Protein AF-0000000066700674 (afdb_homodimer)

Organism: Brugia malayi (NCBI:txid6279)

pLDDT: mean 86.59, std 19.07, range [19.22, 98.56]

Nearest PDB structures (foldseek):
  3qrd-assembly3_A-2  TM=6.533E-01  e=2.092E-04  Homo sapiens
  3qrd-assembly1_B  TM=6.583E-01  e=6.995E-04  Homo sapiens
  6fk0-assembly1_A  TM=4.166E-01  e=2.663E-04  Homo sapiens
  1tij-assembly1_B  TM=4.624E-01  e=1.359E-03  Homo sapiens
  3s67-assembly1_A-2  TM=3.907E-01  e=1.005E-03  Homo sapiens

Secondary structure (DSSP, 8-state):
-------------------TT-HHHHHHHHHTHHHHHHHSSSSEEEEEEEEEEEEEEEEEEEEEEEEEEEEEEEEEGGG--S-GGGSPB-TTS--EEEEEEEEEETT--EEEEE-/-------------------TT-HHHHHHHHHTHHHHHHHSSSSEEEEEEEEEEEEEEEEEEEEEEEEEEEEEEEEEGGG--S-GGGSPB-TTS--EEEEEEEEEETT--EEEEE-

Solvent-accessible surface area (backbone atoms only — not comparable to full-atom values): 13039 Å² total; per-residue (Å²): 139,79,80,74,72,70,69,64,44,66,44,68,45,68,53,87,57,80,37,43,79,32,66,69,53,51,50,55,51,60,74,39,37,67,61,50,45,71,70,44,84,76,54,58,34,57,44,86,70,43,53,75,38,38,39,50,28,51,31,38,31,38,36,38,43,33,31,35,35,30,35,36,26,73,40,40,66,86,63,69,75,89,54,72,86,77,45,50,76,30,83,90,49,73,70,43,78,46,40,35,40,38,30,30,23,80,86,62,53,74,46,78,46,79,101,138,81,78,75,71,70,69,65,42,67,45,69,45,66,53,87,55,81,37,44,78,33,66,69,54,50,49,53,50,59,72,39,37,66,60,49,45,72,70,44,82,77,52,58,36,58,44,86,71,44,53,74,38,38,39,50,29,52,31,38,30,39,36,38,42,33,31,35,35,31,36,35,27,73,40,43,66,86,64,69,75,88,54,73,86,77,46,50,76,30,82,90,50,71,69,44,79,45,39,35,39,37,29,30,23,80,87,62,53,73,47,77,46,79,103

Sequence (230 aa):
MLQFILLLAIFISSSNAQYENDPDVKDVVNESMMQINDQLRGQSLFKLEKILKANVLVVQSTIYKVTLLLVPTTCSKDQRVQDLSRCQVDRRQGKQKIYAEISESMTGKLTVKVRMLQFILLLAIFISSSNAQYENDPDVKDVVNESMMQINDQLRGQSLFKLEKILKANVLVVQSTIYKVTLLLVPTTCSKDQRVQDLSRCQVDRRQGKQKIYAEISESMTGKLTVKVR

InterPro domains:
  IPR000010 Cystatin domain [PF00031] (17-91)
  IPR000010 Cystatin domain [SM00043] (6-106)
  IPR000010 Cystatin domain [cd00042] (20-105)
  IPR046350 Cystatin superfamily [SSF54403] (20-98)

Radius of gyration: 24.56 Å; Cα contacts (8 Å, |Δi|>4): 486; chains: 2; bounding box: 34×73×59 Å

Structure (mmCIF, N/CA/C/O backbone):
data_AF-0000000066700674-model_v1
#
loop_
_entity.id
_entity.type
_entity.pdbx_description
1 polymer Bm366
#
loop_
_atom_site.group_PDB
_atom_site.id
_atom_site.type_symbol
_atom_site.label_atom_id
_atom_site.label_alt_id
_atom_site.label_comp_id
_atom_site.label_asym_id
_atom_site.label_entity_id
_atom_site.label_seq_id
_atom_site.pdbx_PDB_ins_code
_atom_site.Cartn_x
_atom_site.Cartn_y
_atom_site.Cartn_z
_atom_site.occupancy
_atom_site.B_iso_or_equiv
_atom_site.auth_seq_id
_atom_site.auth_comp_id
_atom_site.auth_asym_id
_atom_site.auth_atom_id
_atom_site.pdbx_PDB_model_num
ATOM 1 N N . MET A 1 1 ? 22 -4.469 -5.168 1 19.22 1 MET A N 1
ATOM 2 C CA . MET A 1 1 ? 20.859 -4.777 -4.305 1 19.22 1 MET A CA 1
ATOM 3 C C . MET A 1 1 ? 19.594 -4.086 -4.805 1 19.22 1 MET A C 1
ATOM 5 O O . MET A 1 1 ? 19.531 -2.857 -4.859 1 19.22 1 MET A O 1
ATOM 9 N N . LEU A 1 2 ? 18.797 -4.672 -5.812 1 25.22 2 LEU A N 1
ATOM 10 C CA . LEU A 1 2 ? 17.688 -4.457 -6.734 1 25.22 2 LEU A CA 1
ATOM 11 C C . LEU A 1 2 ? 16.406 -4.156 -5.977 1 25.22 2 LEU A C 1
ATOM 13 O O . LEU A 1 2 ? 15.969 -4.957 -5.145 1 25.22 2 LEU A O 1
ATOM 17 N N . GLN A 1 3 ? 16.25 -2.961 -5.637 1 25.55 3 GLN A N 1
ATOM 18 C CA . GLN A 1 3 ? 14.992 -2.482 -5.062 1 25.55 3 GLN A CA 1
ATOM 19 C C . GLN A 1 3 ? 13.797 -2.998 -5.855 1 25.55 3 GLN A C 1
ATOM 21 O O . GLN A 1 3 ? 13.617 -2.65 -7.023 1 25.55 3 GLN A O 1
ATOM 26 N N . PHE A 1 4 ? 13.492 -4.27 -5.762 1 29.36 4 PHE A N 1
ATOM 27 C CA . PHE A 1 4 ? 12.297 -4.879 -6.34 1 29.36 4 PHE A CA 1
ATOM 28 C C . PHE A 1 4 ? 11.062 -4.047 -6.031 1 29.36 4 PHE A C 1
ATOM 30 O O . PHE A 1 4 ? 10.656 -3.936 -4.871 1 29.36 4 PHE A O 1
ATOM 37 N N . ILE A 1 5 ? 10.828 -3.033 -6.707 1 35.56 5 ILE A N 1
ATOM 38 C CA . ILE A 1 5 ? 9.641 -2.188 -6.703 1 35.56 5 ILE A CA 1
ATOM 39 C C . ILE A 1 5 ? 8.391 -3.059 -6.75 1 35.56 5 ILE A C 1
ATOM 41 O O . ILE A 1 5 ? 8.125 -3.727 -7.75 1 35.56 5 ILE A O 1
ATOM 45 N N . LEU A 1 6 ? 8.109 -3.854 -5.715 1 39.09 6 LEU A N 1
ATOM 46 C CA . LEU A 1 6 ? 6.766 -4.41 -5.664 1 39.09 6 LEU A CA 1
ATOM 47 C C . LEU A 1 6 ? 5.73 -3.377 -6.105 1 39.09 6 LEU A C 1
ATOM 49 O O . LEU A 1 6 ? 5.613 -2.311 -5.496 1 39.09 6 LEU A O 1
ATOM 53 N N . LEU A 1 7 ? 5.574 -3.344 -7.418 1 42.28 7 LEU A N 1
ATOM 54 C CA . LEU A 1 7 ? 4.59 -2.465 -8.047 1 42.28 7 LEU A CA 1
ATOM 55 C C . LEU A 1 7 ? 3.293 -2.441 -7.242 1 42.28 7 LEU A C 1
ATOM 57 O O . LEU A 1 7 ? 2.518 -3.398 -7.281 1 42.28 7 LEU A O 1
ATOM 61 N N . LEU A 1 8 ? 3.43 -2.01 -5.969 1 47.97 8 LEU A N 1
ATOM 62 C CA . LEU A 1 8 ? 2.217 -1.707 -5.219 1 47.97 8 LEU A CA 1
ATOM 63 C C . LEU A 1 8 ? 1.266 -0.847 -6.043 1 47.97 8 LEU A C 1
ATOM 65 O O . LEU A 1 8 ? 1.671 0.177 -6.598 1 47.97 8 LEU A O 1
ATOM 69 N N . ALA A 1 9 ? 0.499 -1.61 -6.844 1 49.22 9 ALA A N 1
ATOM 70 C CA . ALA A 1 9 ? -0.514 -0.836 -7.555 1 49.22 9 ALA A CA 1
ATOM 71 C C . ALA A 1 9 ? -1.187 0.171 -6.629 1 49.22 9 ALA A C 1
ATOM 73 O O . ALA A 1 9 ? -1.719 -0.201 -5.578 1 49.22 9 ALA A O 1
ATOM 74 N N . ILE A 1 10 ? -0.518 1.273 -6.488 1 48.44 10 ILE A N 1
ATOM 75 C CA . ILE A 1 10 ? -1.037 2.422 -5.754 1 48.44 10 ILE A CA 1
ATOM 76 C C . ILE A 1 10 ? -2.244 3 -6.488 1 48.44 10 ILE A C 1
ATOM 78 O O . ILE A 1 10 ? -2.176 3.273 -7.688 1 48.44 10 ILE A O 1
ATOM 82 N N . PHE A 1 11 ? -3.436 2.57 -6.113 1 48.94 11 PHE A N 1
ATOM 83 C CA . PHE A 1 11 ? -4.523 3.41 -6.602 1 48.94 11 PHE A CA 1
ATOM 84 C C . PHE A 1 11 ? -4.641 4.684 -5.773 1 48.94 11 PHE A C 1
ATOM 86 O O . PHE A 1 11 ? -4.551 4.637 -4.543 1 48.94 11 PHE A O 1
ATOM 93 N N . ILE A 1 12 ? -4.176 5.672 -6.281 1 49.34 12 ILE A N 1
ATOM 94 C CA . ILE A 1 12 ? -4.309 6.992 -5.68 1 49.34 12 ILE A CA 1
ATOM 95 C C . ILE A 1 12 ? -5.734 7.504 -5.867 1 49.34 12 ILE A C 1
ATOM 97 O O . ILE A 1 12 ? -6.203 7.656 -7 1 49.34 12 ILE A O 1
ATOM 101 N N . SER A 1 13 ? -6.742 7.02 -5.066 1 49.59 13 SER A N 1
ATOM 102 C CA . SER A 1 13 ? -7.992 7.766 -5.176 1 49.59 13 SER A CA 1
ATOM 103 C C . SER A 1 13 ? -7.84 9.188 -4.645 1 49.59 13 SER A C 1
ATOM 105 O O . SER A 1 13 ? -7.379 9.383 -3.518 1 49.59 13 SER A O 1
ATOM 107 N N . SER A 1 14 ? -7.418 10.039 -5.43 1 52.47 14 SER A N 1
ATOM 108 C CA . SER A 1 14 ? -7.492 11.453 -5.066 1 52.47 14 SER A CA 1
ATOM 109 C C . SER A 1 14 ? -8.938 11.922 -4.949 1 52.47 14 SER A C 1
ATOM 111 O O . SER A 1 14 ? -9.68 11.906 -5.938 1 52.47 14 SER A O 1
ATOM 113 N N . SER A 1 15 ? -9.617 11.398 -3.945 1 53.12 15 SER A N 1
ATOM 114 C CA . SER A 1 15 ? -10.938 12.008 -3.875 1 53.12 15 SER A CA 1
ATOM 115 C C . SER A 1 15 ? -10.844 13.531 -3.832 1 53.12 15 SER A C 1
ATOM 117 O O . SER A 1 15 ? -9.914 14.086 -3.242 1 53.12 15 SER A O 1
ATOM 119 N N . ASN A 1 16 ? -11.438 14.18 -4.805 1 55.31 16 ASN A N 1
ATOM 120 C CA . ASN A 1 16 ? -11.688 15.617 -4.855 1 55.31 16 ASN A CA 1
ATOM 121 C C . ASN A 1 16 ? -12.422 16.109 -3.609 1 55.31 16 ASN A C 1
ATOM 123 O O . ASN A 1 16 ? -12.969 17.203 -3.598 1 55.31 16 ASN A O 1
ATOM 127 N N . ALA A 1 17 ? -12.602 15.258 -2.598 1 63.09 17 ALA A N 1
ATOM 128 C CA . ALA A 1 17 ? -13.336 15.781 -1.449 1 63.09 17 ALA A CA 1
ATOM 129 C C . ALA A 1 17 ? -12.492 16.797 -0.674 1 63.09 17 ALA A C 1
ATOM 131 O O . ALA A 1 17 ? -11.258 16.703 -0.668 1 63.09 17 ALA A O 1
ATOM 132 N N . GLN A 1 18 ? -13.172 17.844 -0.398 1 81.06 18 GLN A N 1
ATOM 133 C CA . GLN A 1 18 ? -12.547 18.859 0.451 1 81.06 18 GLN A CA 1
ATOM 134 C C . GLN A 1 18 ? -12.25 18.297 1.841 1 81.06 18 GLN A C 1
ATOM 136 O O . GLN A 1 18 ? -13.156 18.172 2.668 1 81.06 18 GLN A O 1
ATOM 141 N N . TYR A 1 19 ? -11.008 17.766 2.064 1 90.25 19 TYR A N 1
ATOM 142 C CA . TYR A 1 19 ? -10.625 17.094 3.301 1 90.25 19 TYR A CA 1
ATOM 143 C C . TYR A 1 19 ? -10.062 18.078 4.309 1 90.25 19 TYR A C 1
ATOM 145 O O . TYR A 1 19 ? -9.781 17.719 5.453 1 90.25 19 TYR A O 1
ATOM 153 N N . GLU A 1 20 ? -10.148 19.344 4.016 1 95.06 20 GLU A N 1
ATOM 154 C CA . GLU A 1 20 ? -9.516 20.344 4.883 1 95.06 20 GLU A CA 1
ATOM 155 C C . GLU A 1 20 ? -10.289 20.5 6.188 1 95.06 20 GLU A C 1
ATOM 157 O O . GLU A 1 20 ? -9.711 20.844 7.219 1 95.06 20 GLU A O 1
ATOM 162 N N . ASN A 1 21 ? -11.547 20.219 6.109 1 93.56 21 ASN A N 1
ATOM 163 C CA . ASN A 1 21 ? -12.367 20.375 7.309 1 93.56 21 ASN A CA 1
ATOM 164 C C . ASN A 1 21 ? -12.852 19.031 7.836 1 93.56 21 ASN A C 1
ATOM 166 O O . ASN A 1 21 ? -13.75 18.969 8.68 1 93.56 21 ASN A O 1
ATOM 170 N N . ASP A 1 22 ? -12.359 18.047 7.316 1 93.69 22 ASP A N 1
ATOM 171 C CA . ASP A 1 22 ? -12.727 16.703 7.773 1 93.69 22 ASP A CA 1
ATOM 172 C C . ASP A 1 22 ? -12.148 16.422 9.164 1 93.69 22 ASP A C 1
ATOM 174 O O . ASP A 1 22 ? -10.938 16.5 9.359 1 93.69 22 ASP A O 1
ATOM 178 N N . PRO A 1 23 ? -13.016 16 10.117 1 94.94 23 PRO A N 1
ATOM 179 C CA . PRO A 1 23 ? -12.531 15.797 11.484 1 94.94 23 PRO A CA 1
ATOM 180 C C . PRO A 1 23 ? -11.523 14.656 11.586 1 94.94 23 PRO A C 1
ATOM 182 O O . PRO A 1 23 ? -10.609 14.703 12.414 1 94.94 23 PRO A O 1
ATOM 185 N N . ASP A 1 24 ? -11.68 13.57 10.828 1 93.94 24 ASP A N 1
ATOM 186 C CA . ASP A 1 24 ? -10.719 12.469 10.859 1 93.94 24 ASP A CA 1
ATOM 187 C C . ASP A 1 24 ? -9.336 12.93 10.414 1 93.94 24 ASP A C 1
ATOM 189 O O . ASP A 1 24 ? -8.328 12.555 11.023 1 93.94 24 ASP A O 1
ATOM 193 N N . VAL A 1 25 ? -9.383 13.75 9.367 1 96.56 25 VAL A N 1
ATOM 194 C CA . VAL A 1 25 ? -8.117 14.289 8.875 1 96.56 25 VAL A CA 1
ATOM 195 C C . VAL A 1 25 ? -7.488 15.188 9.945 1 96.56 25 VAL A C 1
ATOM 197 O O . VAL A 1 25 ? -6.289 15.094 10.211 1 96.56 25 VAL A O 1
ATOM 200 N N . LYS A 1 26 ? -8.266 16.047 10.555 1 97.25 26 LYS A N 1
ATOM 201 C CA . LYS A 1 26 ? -7.777 16.891 11.633 1 97.25 26 LYS A CA 1
ATOM 202 C C . LYS A 1 26 ? -7.176 16.062 12.766 1 97.25 26 LYS A C 1
ATOM 204 O O . LYS A 1 26 ? -6.117 16.406 13.297 1 97.25 26 LYS A O 1
ATOM 209 N N . ASP A 1 27 ? -7.789 14.992 13.141 1 96.88 27 ASP A N 1
ATOM 210 C CA . ASP A 1 27 ? -7.289 14.117 14.195 1 96.88 27 ASP A CA 1
ATOM 211 C C . ASP A 1 27 ? -5.934 13.523 13.82 1 96.88 27 ASP A C 1
ATOM 213 O O . ASP A 1 27 ? -5.012 13.508 14.641 1 96.88 27 ASP A O 1
ATOM 217 N N . VAL A 1 28 ? -5.809 13.039 12.617 1 97.44 28 VAL A N 1
ATOM 218 C CA . VAL A 1 28 ? -4.57 12.43 12.141 1 97.44 28 VAL A CA 1
ATOM 219 C C . VAL A 1 28 ? -3.443 13.461 12.172 1 97.44 28 VAL A C 1
ATOM 221 O O . VAL A 1 28 ? -2.33 13.156 12.609 1 97.44 28 VAL A O 1
ATOM 224 N N . VAL A 1 29 ? -3.754 14.688 11.719 1 98.25 29 VAL A N 1
ATOM 225 C CA . VAL A 1 29 ? -2.744 15.742 11.719 1 98.25 29 VAL A CA 1
ATOM 226 C C . VAL A 1 29 ? -2.344 16.062 13.156 1 98.25 29 VAL A C 1
ATOM 228 O O . VAL A 1 29 ? -1.155 16.125 13.477 1 98.25 29 VAL A O 1
ATOM 231 N N . ASN A 1 30 ? -3.35 16.188 14.008 1 97.62 30 ASN A N 1
ATOM 232 C CA . ASN A 1 30 ? -3.053 16.5 15.398 1 97.62 30 ASN A CA 1
ATOM 233 C C . ASN A 1 30 ? -2.189 15.43 16.047 1 97.62 30 ASN A C 1
ATOM 235 O O . ASN A 1 30 ? -1.224 15.734 16.75 1 97.62 30 ASN A O 1
ATOM 239 N N . GLU A 1 31 ? -2.52 14.234 15.836 1 97.38 31 GLU A N 1
ATOM 240 C CA . GLU A 1 31 ? -1.751 13.125 16.391 1 97.38 31 GLU A CA 1
ATOM 241 C C . GLU A 1 31 ? -0.332 13.102 15.828 1 97.38 31 GLU A C 1
ATOM 243 O O . GLU A 1 31 ? 0.577 12.539 16.438 1 97.38 31 GLU A O 1
ATOM 248 N N . SER A 1 32 ? -0.141 13.711 14.688 1 98 32 SER A N 1
ATOM 249 C CA . SER A 1 32 ? 1.144 13.688 13.992 1 98 32 SER A CA 1
ATOM 250 C C . SER A 1 32 ? 1.997 14.898 14.367 1 98 32 SER A C 1
ATOM 252 O O . SER A 1 32 ? 3.15 15 13.945 1 98 32 SER A O 1
ATOM 254 N N . MET A 1 33 ? 1.505 15.773 15.219 1 98.19 33 MET A N 1
ATOM 255 C CA . MET A 1 33 ? 2.127 17.078 15.391 1 98.19 33 MET A CA 1
ATOM 256 C C . MET A 1 33 ? 3.49 16.953 16.062 1 98.19 33 MET A C 1
ATOM 258 O O . MET A 1 33 ? 4.41 17.719 15.758 1 98.19 33 MET A O 1
ATOM 262 N N . MET A 1 34 ? 3.652 16.031 16.953 1 96.75 34 MET A N 1
ATOM 263 C CA . MET A 1 34 ? 4.965 15.867 17.562 1 96.75 34 MET A CA 1
ATOM 264 C C . MET A 1 34 ? 6 15.43 16.531 1 96.75 34 MET A C 1
ATOM 266 O O . MET A 1 34 ? 7.121 15.938 16.531 1 96.75 34 MET A O 1
ATOM 270 N N . GLN A 1 35 ? 5.656 14.516 15.703 1 97.31 35 GLN A N 1
ATOM 271 C CA . GLN A 1 35 ? 6.566 14.086 14.648 1 97.31 35 GLN A CA 1
ATOM 272 C C . GLN A 1 35 ? 6.859 15.219 13.672 1 97.31 35 GLN A C 1
ATOM 274 O O . GLN A 1 35 ? 7.984 15.359 13.195 1 97.31 35 GLN A O 1
ATOM 279 N N . ILE A 1 36 ? 5.836 15.992 13.344 1 98.06 36 ILE A N 1
ATOM 280 C CA . ILE A 1 36 ? 6.023 17.141 12.469 1 98.06 36 ILE A CA 1
ATOM 281 C C . ILE A 1 36 ? 7.027 18.109 13.094 1 98.06 36 ILE A C 1
ATOM 283 O O . ILE A 1 36 ? 7.992 18.516 12.445 1 98.06 36 ILE A O 1
ATOM 287 N N . ASN A 1 37 ? 6.805 18.406 14.312 1 97.5 37 ASN A N 1
ATOM 288 C CA . ASN A 1 37 ? 7.711 19.312 15.016 1 97.5 37 ASN A CA 1
ATOM 289 C C . ASN A 1 37 ? 9.148 18.797 14.984 1 97.5 37 ASN A C 1
ATOM 291 O O . ASN A 1 37 ? 10.086 19.578 14.844 1 97.5 37 ASN A O 1
ATOM 295 N N . ASP A 1 38 ? 9.312 17.531 15.133 1 96.25 38 ASP A N 1
ATOM 296 C CA . ASP A 1 38 ? 10.641 16.922 15.148 1 96.25 38 ASP A CA 1
ATOM 297 C C . ASP A 1 38 ? 11.367 17.172 13.828 1 96.25 38 ASP A C 1
ATOM 299 O O . ASP A 1 38 ? 12.594 17.141 13.773 1 96.25 38 ASP A O 1
ATOM 303 N N . GLN A 1 39 ? 10.664 17.422 12.805 1 97.06 39 GLN A N 1
ATOM 304 C CA . GLN A 1 39 ? 11.273 17.547 11.477 1 97.06 39 GLN A CA 1
ATOM 305 C C . GLN A 1 39 ? 11.352 19.016 11.055 1 97.06 39 GLN A C 1
ATOM 307 O O . GLN A 1 39 ? 11.93 19.328 10.008 1 97.06 39 GLN A O 1
ATOM 312 N N . LEU A 1 40 ? 10.648 19.859 11.82 1 96.62 40 LEU A N 1
ATOM 313 C CA . LEU A 1 40 ? 10.742 21.281 11.523 1 96.62 40 LEU A CA 1
ATOM 314 C C . LEU A 1 40 ? 12.031 21.875 12.086 1 96.62 40 LEU A C 1
ATOM 316 O O . LEU A 1 40 ? 12.555 21.391 13.094 1 96.62 40 LEU A O 1
ATOM 320 N N . ARG A 1 41 ? 12.469 22.844 11.414 1 94.44 41 ARG A N 1
ATOM 321 C CA . ARG A 1 41 ? 13.641 23.562 11.906 1 94.44 41 ARG A CA 1
ATOM 322 C C . ARG A 1 41 ? 13.258 24.5 13.047 1 94.44 41 ARG A C 1
ATOM 324 O O . ARG A 1 41 ? 12.102 24.891 13.18 1 94.44 41 ARG A O 1
ATOM 331 N N . GLY A 1 42 ? 14.258 24.844 13.906 1 92.94 42 GLY A N 1
ATOM 332 C CA . GLY A 1 42 ? 14.031 25.766 15.016 1 92.94 42 GLY A CA 1
ATOM 333 C C . GLY A 1 42 ? 13.828 25.047 16.344 1 92.94 42 GLY A C 1
ATOM 334 O O . GLY A 1 42 ? 13.719 23.828 16.375 1 92.94 42 GLY A O 1
ATOM 335 N N . GLN A 1 43 ? 13.781 25.797 17.422 1 94.25 43 GLN A N 1
ATOM 336 C CA . GLN A 1 43 ? 13.688 25.234 18.766 1 94.25 43 GLN A CA 1
ATOM 337 C C . GLN A 1 43 ? 12.25 25.281 19.281 1 94.25 43 GLN A C 1
ATOM 339 O O . GLN A 1 43 ? 11.875 24.484 20.141 1 94.25 43 GLN A O 1
ATOM 344 N N . SER A 1 44 ? 11.484 26.172 18.734 1 95.81 44 SER A N 1
ATOM 345 C CA . SER A 1 44 ? 10.117 26.312 19.203 1 95.81 44 SER A CA 1
ATOM 346 C C . SER A 1 44 ? 9.234 25.172 18.703 1 95.81 44 SER A C 1
ATOM 348 O O . SER A 1 44 ? 9.398 24.703 17.578 1 95.81 44 SER A O 1
ATOM 350 N N . LEU A 1 45 ? 8.328 24.812 19.531 1 97.31 45 LEU A N 1
ATOM 351 C CA . LEU A 1 45 ? 7.297 23.859 19.109 1 97.31 45 LEU A CA 1
ATOM 352 C C . LEU A 1 45 ? 6.117 24.594 18.484 1 97.31 45 LEU A C 1
ATOM 354 O O . LEU A 1 45 ? 5.781 25.703 18.8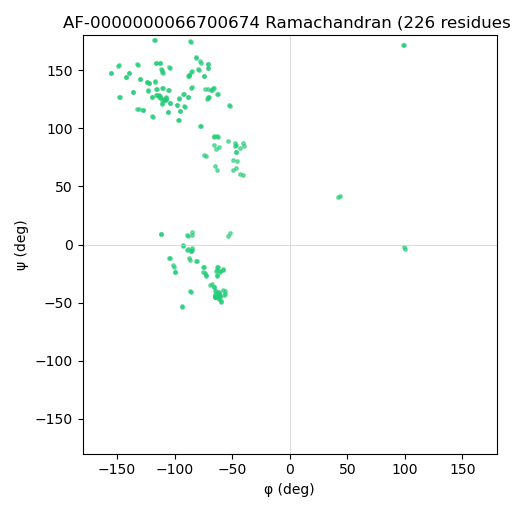91 1 97.31 45 LEU A O 1
ATOM 358 N N . PHE A 1 46 ? 5.516 23.969 17.469 1 97.56 46 PHE A N 1
ATOM 359 C CA . PHE A 1 46 ? 4.371 24.531 16.766 1 97.56 46 PHE A CA 1
ATOM 360 C C . PHE A 1 46 ? 3.107 23.719 17.047 1 97.56 46 PHE A C 1
ATOM 362 O O . PHE A 1 46 ? 3.18 22.531 17.328 1 97.56 46 PHE A O 1
ATOM 369 N N . LYS A 1 47 ? 1.955 24.453 16.984 1 97.94 47 LYS A N 1
ATOM 370 C CA . LYS A 1 47 ? 0.628 23.844 17 1 97.94 47 LYS A CA 1
ATOM 371 C C . LYS A 1 47 ? -0.075 24.047 15.656 1 97.94 47 LYS A C 1
ATOM 373 O O . LYS A 1 47 ? 0.273 24.953 14.898 1 97.94 47 LYS A O 1
ATOM 378 N N . LEU A 1 48 ? -1.036 23.109 15.422 1 98.06 48 LEU A N 1
ATOM 379 C CA . LEU A 1 48 ? -1.838 23.25 14.211 1 98.06 48 LEU A CA 1
ATOM 380 C C . LEU A 1 48 ? -2.811 24.406 14.336 1 98.06 48 LEU A C 1
ATOM 382 O O . LEU A 1 48 ? -3.572 24.5 15.297 1 98.06 48 LEU A O 1
ATOM 386 N N . GLU A 1 49 ? -2.787 25.344 13.391 1 97.31 49 GLU A N 1
ATOM 387 C CA . GLU A 1 49 ? -3.793 26.391 13.289 1 97.31 49 GLU A CA 1
ATOM 388 C C . GLU A 1 49 ? -4.918 25.984 12.336 1 97.31 49 GLU A C 1
ATOM 390 O O . GLU A 1 49 ? -6.094 26.062 12.695 1 97.31 49 GLU A O 1
ATOM 395 N N . LYS A 1 50 ? -4.449 25.609 11.148 1 97.06 50 LYS A N 1
ATOM 396 C CA . LYS A 1 50 ? -5.418 25.266 10.109 1 97.06 50 LYS A CA 1
ATOM 397 C C . LYS A 1 50 ? -4.812 24.312 9.086 1 97.06 50 LYS A C 1
ATOM 399 O O . LYS A 1 50 ? -3.609 24.359 8.82 1 97.06 50 LYS A O 1
ATOM 404 N N . ILE A 1 51 ? -5.773 23.438 8.578 1 97.94 51 ILE A N 1
ATOM 405 C CA . ILE A 1 51 ? -5.402 22.688 7.391 1 97.94 51 ILE A CA 1
ATOM 406 C C . ILE A 1 51 ? -5.82 23.453 6.141 1 97.94 51 ILE A C 1
ATOM 408 O O . ILE A 1 51 ? -7.012 23.688 5.914 1 97.94 51 ILE A O 1
ATOM 412 N N . LEU A 1 52 ? -4.871 23.797 5.34 1 97.12 52 LEU A N 1
ATOM 413 C CA . LEU A 1 52 ? -5.148 24.625 4.164 1 97.12 52 LEU A CA 1
ATOM 414 C C . LEU A 1 52 ? -5.562 23.766 2.979 1 97.12 52 LEU A C 1
ATOM 416 O O . LEU A 1 52 ? -6.402 24.156 2.174 1 97.12 52 LEU A O 1
ATOM 420 N N . LYS A 1 53 ? -4.934 22.719 2.855 1 95.25 53 LYS A N 1
ATOM 421 C CA . LYS A 1 53 ? -5.219 21.719 1.82 1 95.25 53 LYS A CA 1
ATOM 422 C C . LYS A 1 53 ? -5.047 20.297 2.352 1 95.25 53 LYS A C 1
ATOM 424 O O . LYS A 1 53 ? -4.184 20.047 3.193 1 95.25 53 LYS A O 1
ATOM 429 N N . ALA A 1 54 ? -5.93 19.438 1.833 1 95.38 54 ALA A N 1
ATOM 430 C CA . ALA A 1 54 ? -5.801 18.016 2.18 1 95.38 54 ALA A CA 1
ATOM 431 C C . ALA A 1 54 ? -6.266 17.125 1.031 1 95.38 54 ALA A C 1
ATOM 433 O O . ALA A 1 54 ? -7.348 17.344 0.477 1 95.38 54 ALA A O 1
ATOM 434 N N . ASN A 1 55 ? -5.406 16.25 0.669 1 91.31 55 ASN A N 1
ATOM 435 C CA . ASN A 1 55 ? -5.719 15.156 -0.25 1 91.31 55 ASN A CA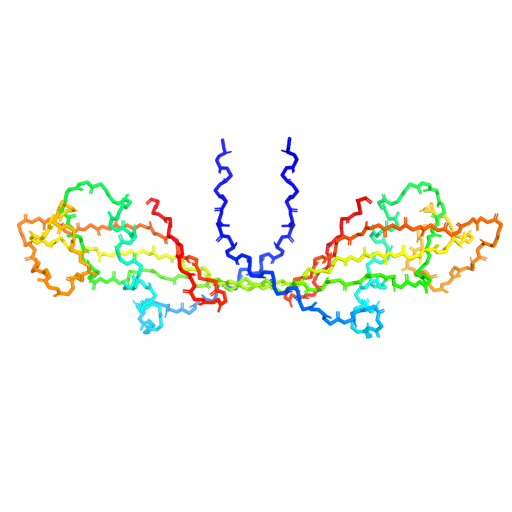 1
ATOM 436 C C . ASN A 1 55 ? -5.5 13.797 0.402 1 91.31 55 ASN A C 1
ATOM 438 O O . ASN A 1 55 ? -4.492 13.578 1.076 1 91.31 55 ASN A O 1
ATOM 442 N N . VAL A 1 56 ? -6.531 13.016 0.33 1 89.94 56 VAL A N 1
ATOM 443 C CA . VAL A 1 56 ? -6.461 11.703 0.953 1 89.94 56 VAL A CA 1
ATOM 444 C C . VAL A 1 56 ? -6.359 10.625 -0.125 1 89.94 56 VAL A C 1
ATOM 446 O O . VAL A 1 56 ? -7.164 10.594 -1.06 1 89.94 56 VAL A O 1
ATOM 449 N N . LEU A 1 57 ? -5.316 9.797 -0.011 1 86 57 LEU A N 1
ATOM 450 C CA . LEU A 1 57 ? -5.074 8.695 -0.934 1 86 57 LEU A CA 1
ATOM 451 C C . LEU A 1 57 ? -5.086 7.359 -0.199 1 86 57 LEU A C 1
ATOM 453 O O . LEU A 1 57 ? -4.219 7.094 0.636 1 86 57 LEU A O 1
ATOM 457 N N . VAL A 1 58 ? -6.117 6.625 -0.489 1 83.94 58 VAL A N 1
ATOM 458 C CA . VAL A 1 58 ? -6.16 5.281 0.084 1 83.94 58 VAL A CA 1
ATOM 459 C C . VAL A 1 58 ? -5.453 4.301 -0.846 1 83.94 58 VAL A C 1
ATOM 461 O O . VAL A 1 58 ? -5.738 4.25 -2.043 1 83.94 58 VAL A O 1
ATOM 464 N N . VAL A 1 59 ? -4.543 3.625 -0.243 1 80.69 59 VAL A N 1
ATOM 465 C CA . VAL A 1 59 ? -3.783 2.627 -0.991 1 80.69 59 VAL A CA 1
ATOM 466 C C . VAL A 1 59 ? -4.148 1.228 -0.502 1 80.69 59 VAL A C 1
ATOM 468 O O . VAL A 1 59 ? -4.121 0.955 0.7 1 80.69 59 VAL A O 1
ATOM 471 N N . GLN A 1 60 ? -4.633 0.424 -1.44 1 82.12 60 GLN A N 1
ATOM 472 C CA . GLN A 1 60 ? -4.941 -0.96 -1.095 1 82.12 60 GLN A CA 1
ATOM 473 C C . GLN A 1 60 ? -4.441 -1.92 -2.172 1 82.12 60 GLN A C 1
ATOM 475 O O . GLN A 1 60 ? -4.645 -1.685 -3.363 1 82.12 60 GLN A O 1
ATOM 480 N N . SER A 1 61 ? -3.809 -2.871 -1.768 1 84.06 61 SER A N 1
ATOM 481 C CA . SER A 1 61 ? -3.398 -3.939 -2.672 1 84.06 61 SER A CA 1
ATOM 482 C C . SER A 1 61 ? -3.328 -5.281 -1.947 1 84.06 61 SER A C 1
ATOM 484 O O . SER A 1 61 ? -3.281 -5.324 -0.716 1 84.06 61 SER A O 1
ATOM 486 N N . THR A 1 62 ? -3.496 -6.23 -2.73 1 88.5 62 THR A N 1
ATOM 487 C CA . THR A 1 62 ? -3.297 -7.578 -2.209 1 88.5 62 THR A CA 1
ATOM 488 C C . THR A 1 62 ? -2.123 -8.258 -2.904 1 88.5 62 THR A C 1
ATOM 490 O O . THR A 1 62 ? -2.008 -8.211 -4.133 1 88.5 62 THR A O 1
ATOM 493 N N . ILE A 1 63 ? -1.203 -8.797 -2.131 1 90.5 63 ILE A N 1
ATOM 494 C CA . ILE A 1 63 ? -0.063 -9.539 -2.666 1 90.5 63 ILE A CA 1
ATOM 495 C C . ILE A 1 63 ? -0.244 -11.031 -2.4 1 90.5 63 ILE A C 1
ATOM 497 O O . ILE A 1 63 ? -0.479 -11.438 -1.263 1 90.5 63 ILE A O 1
ATOM 501 N N . TYR A 1 64 ? -0.15 -11.773 -3.408 1 93.44 64 TYR A N 1
ATOM 502 C CA . TYR A 1 64 ? -0.15 -13.234 -3.328 1 93.44 64 TYR A CA 1
ATOM 503 C C . TYR A 1 64 ? 1.249 -13.789 -3.562 1 93.44 64 TYR A C 1
ATOM 505 O O . TYR A 1 64 ? 1.805 -13.648 -4.656 1 93.44 64 TYR A O 1
ATOM 513 N N . LYS A 1 65 ? 1.825 -14.391 -2.561 1 94.88 65 LYS A N 1
ATOM 514 C CA . LYS A 1 65 ? 3.061 -15.156 -2.707 1 94.88 65 LYS A CA 1
ATOM 515 C C . LYS A 1 65 ? 2.768 -16.641 -2.891 1 94.88 65 LYS A C 1
ATOM 517 O O . LYS A 1 65 ? 2.283 -17.297 -1.971 1 94.88 65 LYS A O 1
ATOM 522 N N . VAL A 1 66 ? 3.119 -17.078 -4.055 1 96.69 66 VAL A N 1
ATOM 523 C CA . VAL A 1 66 ? 2.623 -18.406 -4.379 1 96.69 66 VAL A CA 1
ATOM 524 C C . VAL A 1 66 ? 3.773 -19.281 -4.879 1 96.69 66 VAL A C 1
ATOM 526 O O . VAL A 1 66 ? 4.688 -18.797 -5.543 1 96.69 66 VAL A O 1
ATOM 529 N N . THR A 1 67 ? 3.705 -20.547 -4.465 1 97.94 67 THR A N 1
ATOM 530 C CA . THR A 1 6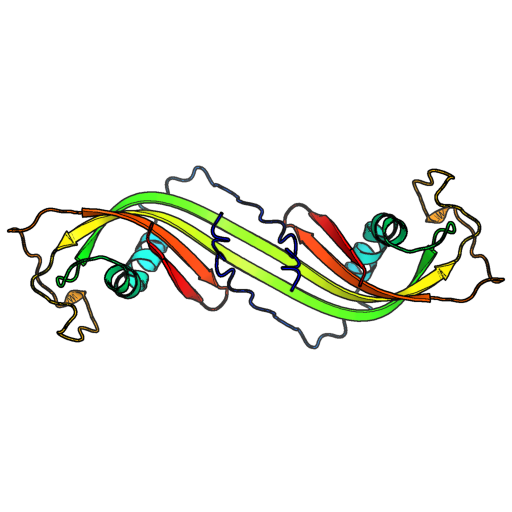7 ? 4.457 -21.625 -5.094 1 97.94 67 THR A CA 1
ATOM 531 C C . THR A 1 67 ? 3.549 -22.484 -5.977 1 97.94 67 THR A C 1
ATOM 533 O O . THR A 1 67 ? 2.559 -23.031 -5.5 1 97.94 67 THR A O 1
ATOM 536 N N . LEU A 1 68 ? 3.98 -22.5 -7.207 1 98.56 68 LEU A N 1
ATOM 537 C CA . LEU A 1 68 ? 3.104 -23.125 -8.195 1 98.56 68 LEU A CA 1
ATOM 538 C C . LEU A 1 68 ? 3.764 -24.344 -8.812 1 98.56 68 LEU A C 1
ATOM 540 O O . LEU A 1 68 ? 4.973 -24.344 -9.07 1 98.56 68 LEU A O 1
ATOM 544 N N . LEU A 1 69 ? 2.977 -25.375 -9.016 1 98.5 69 LEU A N 1
ATOM 545 C CA . LEU A 1 69 ? 3.332 -26.469 -9.906 1 98.5 69 LEU A CA 1
ATOM 546 C C . LEU A 1 69 ? 2.689 -26.297 -11.273 1 98.5 69 LEU A C 1
ATOM 548 O O . LEU A 1 69 ? 1.464 -26.234 -11.391 1 98.5 69 LEU A O 1
ATOM 552 N N . LEU A 1 70 ? 3.529 -26.203 -12.312 1 98.44 70 LEU A N 1
ATOM 553 C CA . LEU A 1 70 ? 3.059 -25.953 -13.664 1 98.44 70 LEU A CA 1
ATOM 554 C C . LEU A 1 70 ? 3.24 -27.172 -14.547 1 98.44 70 LEU A C 1
ATOM 556 O O . LEU A 1 70 ? 4.199 -27.938 -14.375 1 98.44 70 LEU A O 1
ATOM 560 N N . VAL A 1 71 ? 2.301 -27.328 -15.523 1 97.81 71 VAL A N 1
ATOM 561 C CA . VAL A 1 71 ? 2.406 -28.406 -16.5 1 97.81 71 VAL A CA 1
ATOM 562 C C . VAL A 1 71 ? 2.6 -27.812 -17.906 1 97.81 71 VAL A C 1
ATOM 564 O O . VAL A 1 71 ? 1.953 -26.828 -18.266 1 97.81 71 VAL A O 1
ATOM 567 N N . PRO A 1 72 ? 3.57 -28.406 -18.625 1 97.31 72 PRO A N 1
ATOM 568 C CA . PRO A 1 72 ? 3.812 -27.891 -19.984 1 97.31 72 PRO A CA 1
ATOM 569 C C . PRO A 1 72 ? 2.689 -28.25 -20.953 1 97.31 72 PRO A C 1
ATOM 571 O O . PRO A 1 72 ? 1.967 -29.219 -20.734 1 97.31 72 PRO A O 1
ATOM 574 N N . THR A 1 73 ? 2.488 -27.406 -21.984 1 97.62 73 THR A N 1
ATOM 575 C CA . THR A 1 73 ? 1.492 -27.656 -23.016 1 97.62 73 THR A CA 1
ATOM 576 C C . THR A 1 73 ? 2.156 -27.828 -24.375 1 97.62 73 THR A C 1
ATOM 578 O O . THR A 1 73 ? 3.375 -27.688 -24.5 1 97.62 73 THR A O 1
ATOM 581 N N . THR A 1 74 ? 1.332 -28.141 -25.375 1 95.88 74 THR A N 1
ATOM 582 C CA . THR A 1 74 ? 1.821 -28.281 -26.734 1 95.88 74 THR A CA 1
ATOM 583 C C . THR A 1 74 ? 1.863 -26.938 -27.453 1 95.88 74 THR A C 1
ATOM 585 O O . THR A 1 74 ? 2.309 -26.844 -28.594 1 95.88 74 THR A O 1
ATOM 588 N N . CYS A 1 75 ? 1.342 -25.922 -26.75 1 96.88 75 CYS A N 1
ATOM 589 C CA . CYS A 1 75 ? 1.36 -24.578 -27.344 1 96.88 75 CYS A CA 1
ATOM 590 C C . CYS A 1 75 ? 2.686 -23.891 -27.062 1 96.88 75 CYS A C 1
ATOM 592 O O . CYS A 1 75 ? 3.309 -24.109 -26.031 1 96.88 75 CYS A O 1
ATOM 594 N N . SER A 1 76 ? 3.131 -22.984 -28.047 1 95.5 76 SER A N 1
ATOM 595 C CA . SER A 1 76 ? 4.371 -22.234 -27.906 1 95.5 76 SER A CA 1
ATOM 596 C C . SER A 1 76 ? 4.102 -20.734 -27.828 1 95.5 76 SER A C 1
ATOM 598 O O . SER A 1 76 ? 3.045 -20.266 -28.266 1 95.5 76 SER A O 1
ATOM 600 N N . LYS A 1 77 ? 5.129 -20 -27.172 1 94.25 77 LYS A N 1
ATOM 601 C CA . LYS A 1 77 ? 5.02 -18.562 -27 1 94.25 77 LYS A CA 1
ATOM 602 C C . LYS A 1 77 ? 4.867 -17.844 -28.344 1 94.25 77 LYS A C 1
ATOM 604 O O . LYS A 1 77 ? 4.258 -16.781 -28.422 1 94.25 77 LYS A O 1
ATOM 609 N N . ASP A 1 78 ? 5.258 -18.469 -29.375 1 93.88 78 ASP A N 1
ATOM 610 C CA . ASP A 1 78 ? 5.246 -17.859 -30.703 1 93.88 78 ASP A CA 1
ATOM 611 C C . ASP A 1 78 ? 3.848 -17.922 -31.328 1 93.88 78 ASP A C 1
ATOM 613 O O . ASP A 1 78 ? 3.553 -17.203 -32.281 1 93.88 78 ASP A O 1
ATOM 617 N N . GLN A 1 79 ? 3.014 -18.734 -30.734 1 92.56 79 GLN A N 1
ATOM 618 C CA . GLN A 1 79 ? 1.675 -18.922 -31.281 1 92.56 79 GLN A CA 1
ATOM 619 C C . GLN A 1 79 ? 0.722 -17.844 -30.781 1 92.56 79 GLN A C 1
ATOM 621 O O . GLN A 1 79 ? -0.424 -17.75 -31.234 1 92.56 79 GLN A O 1
ATOM 626 N N . ARG A 1 80 ? 1.016 -16.875 -30.203 1 86.19 80 ARG A N 1
ATOM 627 C CA . ARG A 1 80 ? 0.214 -15.766 -29.719 1 86.19 80 ARG A CA 1
ATOM 628 C C . ARG A 1 80 ? -1.09 -16.25 -29.094 1 86.19 80 ARG A C 1
ATOM 630 O O . ARG A 1 80 ? -2.168 -15.758 -29.438 1 86.19 80 ARG A O 1
ATOM 637 N N . VAL A 1 81 ? -1.098 -17.266 -28.375 1 90.56 81 VAL A N 1
ATOM 638 C CA . VAL A 1 81 ? -2.246 -17.844 -27.688 1 90.56 81 VAL A CA 1
ATOM 639 C C . VAL A 1 81 ? -2.795 -16.844 -26.672 1 90.56 81 VAL A C 1
ATOM 641 O O . VAL A 1 81 ? -2.039 -16.266 -25.891 1 90.56 81 VAL A O 1
ATOM 644 N N . GLN A 1 82 ? -4.148 -16.641 -26.781 1 89.94 82 GLN A N 1
ATOM 645 C CA . GLN A 1 82 ? -4.773 -15.711 -25.828 1 89.94 82 GLN A CA 1
ATOM 646 C C . GLN A 1 82 ? -5.473 -16.469 -24.703 1 89.94 82 GLN A C 1
ATOM 648 O O . GLN A 1 82 ? -5.773 -15.883 -23.656 1 89.94 82 GLN A O 1
ATOM 653 N N . ASP A 1 83 ? -5.719 -17.703 -25 1 93.62 83 ASP A N 1
ATOM 654 C CA . ASP A 1 83 ? -6.43 -18.547 -24.047 1 93.62 83 ASP A CA 1
ATOM 655 C C . ASP A 1 83 ? -5.711 -19.875 -23.844 1 93.62 83 ASP A C 1
ATOM 657 O O . ASP A 1 83 ? -5.723 -20.734 -24.719 1 93.62 83 ASP A O 1
ATOM 661 N N . LEU A 1 84 ? -5.27 -20.078 -22.641 1 95.75 84 LEU A N 1
ATOM 662 C CA . LEU A 1 84 ? -4.48 -21.266 -22.344 1 95.75 84 LEU A CA 1
ATOM 663 C C . LEU A 1 84 ? -5.367 -22.5 -22.281 1 95.75 84 LEU A C 1
ATOM 665 O O . LEU A 1 84 ? -4.875 -23.625 -22.359 1 95.75 84 LEU A O 1
ATOM 669 N N . SER A 1 85 ? -6.668 -22.266 -22.094 1 93.12 85 SER A N 1
ATOM 670 C CA . SER A 1 85 ? -7.578 -23.391 -21.969 1 93.12 85 SER A CA 1
ATOM 671 C C . SER A 1 85 ? -7.598 -24.234 -23.25 1 93.12 85 SER A C 1
ATOM 673 O O . SER A 1 85 ? -7.961 -25.406 -23.219 1 93.12 85 SER A O 1
ATOM 675 N N . ARG A 1 86 ? -7.164 -23.703 -24.344 1 93.56 86 ARG A N 1
ATOM 676 C CA . ARG A 1 86 ? -7.176 -24.391 -25.641 1 93.56 86 ARG A CA 1
ATOM 677 C C . ARG A 1 86 ? -5.914 -25.219 -25.828 1 93.56 86 ARG A C 1
ATOM 679 O O . ARG A 1 86 ? -5.828 -26.031 -26.766 1 93.56 86 ARG A O 1
ATOM 686 N N . CYS A 1 87 ? -5.027 -25.031 -25.047 1 96.88 87 CYS A N 1
ATOM 687 C CA . CYS A 1 87 ? -3.764 -25.75 -25.156 1 96.88 87 CYS A CA 1
ATOM 688 C C . CYS A 1 87 ? -3.84 -27.094 -24.453 1 96.88 87 CYS A C 1
ATOM 690 O O . CYS A 1 87 ? -4.332 -27.188 -23.328 1 96.88 87 CYS A O 1
ATOM 692 N N . GLN A 1 88 ? -3.316 -28.203 -25.141 1 95.88 88 GLN A N 1
ATOM 693 C CA . GLN A 1 88 ? -3.266 -29.531 -24.562 1 95.88 88 GLN A CA 1
ATOM 694 C C . GLN A 1 88 ? -1.982 -29.734 -23.766 1 95.88 88 GLN A C 1
ATOM 696 O O . GLN A 1 88 ? -0.919 -29.25 -24.141 1 95.88 88 GLN A O 1
ATOM 701 N N . VAL A 1 89 ? -2.043 -30.484 -22.688 1 96.88 89 VAL A N 1
ATOM 702 C CA . VAL A 1 89 ? -0.891 -30.797 -21.859 1 96.88 89 VAL A CA 1
ATOM 703 C C . VAL A 1 89 ? 0.088 -31.688 -22.609 1 96.88 89 VAL A C 1
ATOM 705 O O . VAL A 1 89 ? -0.321 -32.625 -23.297 1 96.88 89 VAL A O 1
ATOM 708 N N . ASP A 1 90 ? 1.375 -31.297 -22.531 1 96.12 90 ASP A N 1
ATOM 709 C CA . ASP A 1 90 ? 2.445 -32.125 -23.094 1 96.12 90 ASP A CA 1
ATOM 710 C C . ASP A 1 90 ? 3.09 -33 -22.016 1 96.12 90 ASP A C 1
ATOM 712 O O . ASP A 1 90 ? 3.889 -32.5 -21.219 1 96.12 90 ASP A O 1
ATOM 716 N N . ARG A 1 91 ? 2.867 -34.25 -22 1 91.75 91 ARG A N 1
ATOM 717 C CA . ARG A 1 91 ? 3.309 -35.125 -20.938 1 91.75 91 ARG A CA 1
ATOM 718 C C . ARG A 1 91 ? 4.742 -35.594 -21.172 1 91.75 91 ARG A C 1
ATOM 720 O O . ARG A 1 91 ? 5.324 -36.281 -20.328 1 91.75 91 ARG A O 1
ATOM 727 N N . ARG A 1 92 ? 5.348 -35.219 -22.297 1 92.25 92 ARG A N 1
ATOM 728 C CA . ARG A 1 92 ? 6.727 -35.562 -22.594 1 92.25 92 ARG A CA 1
ATOM 729 C C . ARG A 1 92 ? 7.703 -34.75 -21.766 1 92.25 92 ARG A C 1
ATOM 731 O O . ARG A 1 92 ? 8.852 -35.125 -21.562 1 92.25 92 ARG A O 1
ATOM 738 N N . GLN A 1 93 ? 7.168 -33.625 -21.391 1 91.5 93 GLN A N 1
ATOM 739 C CA . GLN A 1 93 ? 7.992 -32.719 -20.594 1 91.5 93 GLN A CA 1
ATOM 740 C C . GLN A 1 93 ? 7.586 -32.75 -19.125 1 91.5 93 GLN A C 1
ATOM 742 O O . GLN A 1 93 ? 6.434 -33.031 -18.797 1 91.5 93 GLN A O 1
ATOM 747 N N . GLY A 1 94 ? 8.5 -32.469 -18.203 1 94.19 94 GLY A N 1
ATOM 748 C CA . GLY A 1 94 ? 8.219 -32.5 -16.781 1 94.19 94 GLY A CA 1
ATOM 749 C C . GLY A 1 94 ? 7.535 -31.25 -16.266 1 94.19 94 GLY A C 1
ATOM 750 O O . GLY A 1 94 ? 7.617 -30.188 -16.891 1 94.19 94 GLY A O 1
ATOM 751 N N . LYS A 1 95 ? 6.957 -31.484 -15.125 1 97.5 95 LYS A N 1
ATOM 752 C CA . LYS A 1 95 ? 6.348 -30.344 -14.43 1 97.5 95 LYS A CA 1
ATOM 753 C C . LYS A 1 95 ? 7.414 -29.406 -13.875 1 97.5 95 LYS A C 1
ATOM 755 O O . LYS A 1 95 ? 8.562 -29.797 -13.695 1 97.5 95 LYS A O 1
ATOM 760 N N . GLN A 1 96 ? 7.016 -28.188 -13.711 1 96.81 96 GLN A N 1
ATOM 761 C CA . GLN A 1 96 ? 7.922 -27.172 -13.18 1 96.81 96 GLN A CA 1
ATOM 762 C C . GLN A 1 96 ? 7.348 -26.516 -11.93 1 96.81 96 GLN A C 1
ATOM 764 O O . GLN A 1 96 ? 6.164 -26.172 -11.898 1 96.81 96 GLN A O 1
ATOM 769 N N . LYS A 1 97 ? 8.18 -26.406 -10.891 1 98.12 97 LYS A N 1
ATOM 770 C CA . LYS A 1 97 ? 7.84 -25.656 -9.688 1 98.12 97 LYS A CA 1
ATOM 771 C C . LYS A 1 97 ? 8.414 -24.234 -9.742 1 98.12 97 LYS A C 1
ATOM 773 O O . LYS A 1 97 ? 9.602 -24.062 -10.016 1 98.12 97 LYS A O 1
ATOM 778 N N . ILE A 1 98 ? 7.527 -23.219 -9.562 1 98.38 98 ILE A N 1
ATOM 779 C CA . ILE A 1 98 ? 8.008 -21.844 -9.594 1 98.38 98 ILE A CA 1
ATOM 780 C C . ILE A 1 98 ? 7.453 -21.078 -8.398 1 98.38 98 ILE A C 1
ATOM 782 O O . ILE A 1 98 ? 6.48 -21.5 -7.773 1 98.38 98 ILE A O 1
ATOM 786 N N . TYR A 1 99 ? 8.172 -20.062 -8.016 1 97.88 99 TYR A N 1
ATOM 787 C CA . TYR A 1 99 ? 7.691 -19.062 -7.059 1 97.88 99 TYR A CA 1
ATOM 788 C C . TYR A 1 99 ? 7.32 -17.766 -7.754 1 97.88 99 TYR A C 1
ATOM 790 O O . TYR A 1 99 ? 8.039 -17.312 -8.648 1 97.88 99 TYR A O 1
ATOM 798 N N . ALA A 1 100 ? 6.168 -17.219 -7.434 1 97.81 100 ALA A N 1
ATOM 799 C CA . ALA A 1 100 ? 5.734 -15.945 -8.016 1 97.81 100 ALA A CA 1
ATOM 800 C C . ALA A 1 100 ? 5.059 -15.07 -6.969 1 97.81 100 ALA A C 1
ATOM 802 O O . ALA A 1 100 ? 4.461 -15.57 -6.016 1 97.81 100 ALA A O 1
ATOM 803 N N . GLU A 1 101 ? 5.227 -13.805 -7.137 1 95.12 101 GLU A N 1
ATOM 804 C CA . GLU A 1 101 ? 4.461 -12.789 -6.422 1 95.12 101 GLU A CA 1
ATOM 805 C C . GLU A 1 101 ? 3.492 -12.07 -7.359 1 95.12 101 GLU A C 1
ATOM 807 O O . GLU A 1 101 ? 3.906 -11.508 -8.375 1 95.12 101 GLU A O 1
ATOM 812 N N . ILE A 1 102 ? 2.238 -12.109 -6.969 1 96.44 102 ILE A N 1
ATOM 813 C CA . ILE A 1 102 ? 1.191 -11.445 -7.738 1 96.44 102 ILE A CA 1
ATOM 814 C C . ILE A 1 102 ? 0.613 -10.289 -6.93 1 96.44 102 ILE A C 1
ATOM 816 O O . ILE A 1 102 ? 0.192 -10.469 -5.785 1 96.44 102 ILE A O 1
ATOM 820 N N . SER A 1 103 ? 0.607 -9.18 -7.535 1 92.94 103 SER A N 1
ATOM 821 C CA . SER A 1 103 ? 0.042 -7.992 -6.902 1 92.94 103 SER A CA 1
ATOM 822 C C . SER A 1 103 ? -1.258 -7.57 -7.578 1 92.94 103 SER A C 1
ATOM 824 O O . SER A 1 103 ? -1.315 -7.445 -8.805 1 92.94 103 SER A O 1
ATOM 826 N N . GLU A 1 104 ? -2.223 -7.465 -6.762 1 92.38 104 GLU A N 1
ATOM 827 C CA . GLU A 1 104 ? -3.527 -7.023 -7.242 1 92.38 104 GLU A CA 1
ATOM 828 C C . GLU A 1 104 ? -3.891 -5.656 -6.672 1 92.38 104 GLU A C 1
ATOM 830 O O . GLU A 1 104 ? -3.869 -5.461 -5.453 1 92.38 104 GLU A O 1
ATOM 835 N N . SER A 1 105 ? -4.207 -4.848 -7.641 1 87.38 105 SER A N 1
ATOM 836 C CA . SER A 1 105 ? -4.652 -3.531 -7.203 1 87.38 105 SER A CA 1
ATOM 837 C C . SER A 1 105 ? -6.148 -3.527 -6.898 1 87.38 105 SER A C 1
ATOM 839 O O . SER A 1 105 ? -6.84 -4.52 -7.145 1 87.38 105 SER A O 1
ATOM 841 N N . MET A 1 106 ? -6.59 -2.371 -6.383 1 77.31 106 MET A N 1
ATOM 842 C CA . MET A 1 106 ? -7.996 -2.211 -6.023 1 77.31 106 MET A CA 1
ATOM 843 C C . MET A 1 106 ? -8.891 -2.332 -7.25 1 77.31 106 MET A C 1
ATOM 845 O O . MET A 1 106 ? -10.016 -2.824 -7.16 1 77.31 106 MET A O 1
ATOM 849 N N . THR A 1 107 ? -8.32 -1.991 -8.43 1 83.25 107 THR A N 1
ATOM 850 C CA . THR A 1 107 ? -9.125 -2.027 -9.648 1 83.25 107 THR A CA 1
ATOM 851 C C . THR A 1 107 ? -9.07 -3.41 -10.289 1 83.25 107 THR A C 1
ATOM 853 O O . THR A 1 107 ? -9.68 -3.639 -11.336 1 83.25 107 THR A O 1
ATOM 856 N N . GLY A 1 108 ? -8.336 -4.199 -9.75 1 86.5 108 GLY A N 1
ATOM 857 C CA . GLY A 1 108 ? -8.273 -5.562 -10.25 1 86.5 108 GLY A CA 1
ATOM 858 C C . GLY A 1 108 ? -7.082 -5.809 -11.156 1 86.5 108 GLY A C 1
ATOM 859 O O . GLY A 1 108 ? -6.895 -6.922 -11.656 1 86.5 108 GLY A O 1
ATOM 860 N N . LYS A 1 109 ? -6.348 -4.773 -11.375 1 90.25 109 LYS A N 1
ATOM 861 C CA . LYS A 1 109 ? -5.172 -4.961 -12.227 1 90.25 109 LYS A CA 1
ATOM 862 C C . LYS A 1 109 ? -4.145 -5.863 -11.547 1 90.25 109 LYS A C 1
ATOM 864 O O . LYS A 1 109 ? -3.854 -5.703 -10.359 1 90.25 109 LYS A O 1
ATOM 869 N N . LEU A 1 110 ? -3.607 -6.836 -12.312 1 94.62 110 LEU A N 1
ATOM 870 C CA . LEU A 1 110 ? -2.648 -7.797 -11.773 1 94.62 110 LEU A CA 1
ATOM 871 C C . LEU A 1 110 ? -1.256 -7.551 -12.344 1 94.62 110 LEU A C 1
ATOM 873 O O . LEU A 1 110 ? -1.112 -7.246 -13.531 1 94.62 110 LEU A O 1
ATOM 877 N N . THR A 1 111 ? -0.256 -7.57 -11.484 1 95.25 111 THR A N 1
ATOM 878 C CA . THR A 1 111 ? 1.148 -7.559 -11.875 1 95.25 111 THR A CA 1
ATOM 879 C C . THR A 1 111 ? 1.884 -8.758 -11.281 1 95.25 111 THR A C 1
ATOM 881 O O . THR A 1 111 ? 1.673 -9.109 -10.117 1 95.25 111 THR A O 1
ATOM 884 N N . VAL A 1 112 ? 2.762 -9.297 -12.172 1 96.19 112 VAL A N 1
ATOM 885 C CA . VAL A 1 112 ? 3.381 -10.555 -11.766 1 96.19 112 VAL A CA 1
ATOM 886 C C . VAL A 1 112 ? 4.898 -10.398 -11.75 1 96.19 112 VAL A C 1
ATOM 888 O O . VAL A 1 112 ? 5.473 -9.773 -12.641 1 96.19 112 VAL A O 1
ATOM 891 N N . LYS A 1 113 ? 5.504 -10.977 -10.734 1 96.38 113 LYS A N 1
ATOM 892 C CA . LYS A 1 113 ? 6.949 -11.164 -10.672 1 96.38 113 LYS A CA 1
ATOM 893 C C . LYS A 1 113 ? 7.305 -12.625 -10.383 1 96.38 113 LYS A C 1
ATOM 895 O O . LYS A 1 113 ? 6.988 -13.148 -9.312 1 96.38 113 LYS A O 1
ATOM 900 N N . VAL A 1 114 ? 7.973 -13.266 -11.375 1 96.94 114 VAL A N 1
ATOM 901 C CA . VAL A 1 114 ? 8.438 -14.633 -11.18 1 96.94 114 VAL A CA 1
ATOM 902 C C . VAL A 1 114 ? 9.859 -14.625 -10.641 1 96.94 114 VAL A C 1
ATOM 904 O O . VAL A 1 114 ? 10.695 -13.836 -11.078 1 96.94 114 VAL A O 1
ATOM 907 N N . ARG A 1 115 ? 10.086 -15.375 -9.547 1 89.12 115 ARG A N 1
ATOM 908 C CA . ARG A 1 115 ? 11.406 -15.422 -8.93 1 89.12 115 ARG A CA 1
ATOM 909 C C . ARG A 1 115 ? 12.055 -16.797 -9.133 1 89.12 115 ARG A C 1
ATOM 911 O O . ARG A 1 115 ? 11.359 -17.797 -9.242 1 89.12 115 ARG A O 1
ATOM 918 N N . MET B 1 1 ? 18.062 11.328 -7.539 1 19.83 1 MET B N 1
ATOM 919 C CA . MET B 1 1 ? 16.625 11.078 -7.434 1 19.83 1 MET B CA 1
ATOM 920 C C . MET B 1 1 ? 16.312 10.141 -6.277 1 19.83 1 MET B C 1
ATOM 922 O O . MET B 1 1 ? 16.812 9.008 -6.238 1 19.83 1 MET B O 1
ATOM 926 N N . LEU B 1 2 ? 16.141 10.641 -4.984 1 26.08 2 LEU B N 1
ATOM 927 C CA . LEU B 1 2 ? 15.852 10.25 -3.609 1 26.08 2 LEU B CA 1
ATOM 928 C C . LEU B 1 2 ? 14.57 9.414 -3.537 1 26.08 2 LEU B C 1
ATOM 930 O O . LEU B 1 2 ? 13.516 9.859 -3.992 1 26.08 2 LEU B O 1
ATOM 934 N N . GLN B 1 3 ? 14.719 8.203 -3.664 1 26.55 3 GLN B N 1
ATOM 935 C CA . GLN B 1 3 ? 13.641 7.23 -3.521 1 26.55 3 GLN B CA 1
ATOM 936 C C . GLN B 1 3 ? 12.852 7.469 -2.236 1 26.55 3 GLN B C 1
ATOM 938 O O . GLN B 1 3 ? 13.398 7.371 -1.137 1 26.55 3 GLN B O 1
ATOM 943 N N . PHE B 1 4 ? 12.055 8.508 -2.195 1 29.84 4 PHE B N 1
ATOM 944 C CA . PHE B 1 4 ? 11.133 8.766 -1.098 1 29.84 4 PHE B CA 1
ATOM 945 C C . PHE B 1 4 ? 10.359 7.504 -0.729 1 29.84 4 PHE B C 1
ATOM 947 O O . PHE B 1 4 ? 9.531 7.027 -1.505 1 29.84 4 PHE B O 1
ATOM 954 N N . ILE B 1 5 ? 10.914 6.648 -0.03 1 35.38 5 ILE B N 1
ATOM 955 C CA . ILE B 1 5 ? 10.336 5.445 0.559 1 35.38 5 ILE B CA 1
ATOM 956 C C . ILE B 1 5 ? 9.047 5.793 1.292 1 35.38 5 ILE B C 1
ATOM 958 O O . ILE B 1 5 ? 9.07 6.469 2.322 1 35.38 5 ILE B O 1
ATOM 962 N N . LEU B 1 6 ? 7.996 6.258 0.61 1 39.62 6 LEU B N 1
ATOM 963 C CA . LEU B 1 6 ? 6.703 6.297 1.282 1 39.62 6 LEU B CA 1
ATOM 964 C C . LEU B 1 6 ? 6.488 5.035 2.115 1 39.62 6 LEU B C 1
ATOM 966 O O . LEU B 1 6 ? 6.492 3.924 1.58 1 39.62 6 LEU B O 1
ATOM 970 N N . LEU B 1 7 ? 6.98 5.156 3.326 1 42.72 7 LEU B N 1
ATOM 971 C CA . LEU B 1 7 ? 6.828 4.082 4.301 1 42.72 7 LEU B CA 1
ATOM 972 C C . LEU B 1 7 ? 5.418 3.506 4.262 1 42.72 7 LEU B C 1
ATOM 974 O O . LEU B 1 7 ? 4.469 4.137 4.738 1 42.72 7 LEU B O 1
ATOM 978 N N . LEU B 1 8 ? 5.066 2.971 3.086 1 48.38 8 LEU B N 1
ATOM 979 C CA . LEU B 1 8 ? 3.848 2.172 3.014 1 48.38 8 LEU B CA 1
ATOM 980 C C . LEU B 1 8 ? 3.797 1.153 4.148 1 48.38 8 LEU B C 1
ATOM 982 O O .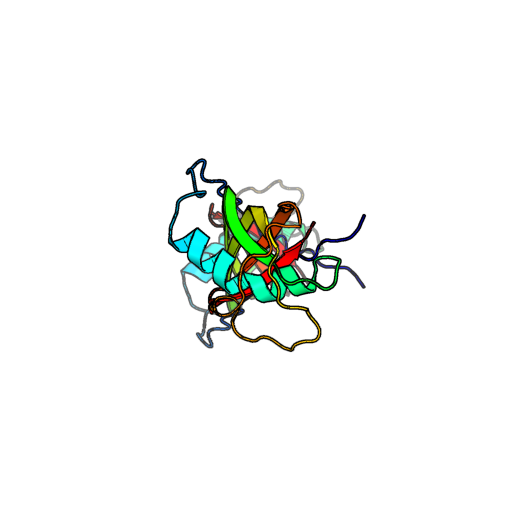 LEU B 1 8 ? 4.766 0.426 4.379 1 48.38 8 LEU B O 1
ATOM 986 N N . ALA B 1 9 ? 3.254 1.69 5.234 1 49.44 9 ALA B N 1
ATOM 987 C CA . ALA B 1 9 ? 3.07 0.715 6.305 1 49.44 9 ALA B CA 1
ATOM 988 C C . ALA B 1 9 ? 2.432 -0.566 5.777 1 49.44 9 ALA B C 1
ATOM 990 O O . ALA B 1 9 ? 1.378 -0.525 5.137 1 49.44 9 ALA B O 1
ATOM 991 N N . ILE B 1 10 ? 3.279 -1.414 5.289 1 48.72 10 ILE B N 1
ATOM 992 C CA . ILE B 1 10 ? 2.906 -2.76 4.867 1 48.72 10 ILE B CA 1
ATOM 993 C C . ILE B 1 10 ? 2.473 -3.58 6.078 1 48.72 10 ILE B C 1
ATOM 995 O O . ILE B 1 10 ? 3.191 -3.648 7.078 1 48.72 10 ILE B O 1
ATOM 999 N N . PHE B 1 11 ? 1.171 -3.58 6.359 1 48.97 11 PHE B N 1
ATOM 1000 C CA . PHE B 1 11 ? 0.805 -4.645 7.289 1 48.97 11 PHE B CA 1
ATOM 1001 C C . PHE B 1 11 ? 0.713 -5.984 6.57 1 48.97 11 PHE B C 1
ATOM 1003 O O . PHE B 1 11 ? 0.18 -6.062 5.461 1 48.97 11 PHE B O 1
ATOM 1010 N N . ILE B 1 12 ? 1.648 -6.727 6.715 1 49.19 12 ILE B N 1
ATOM 1011 C CA . ILE B 1 12 ? 1.676 -8.086 6.188 1 49.19 12 ILE B CA 1
ATOM 1012 C C . ILE B 1 12 ? 0.744 -8.977 7.004 1 49.19 12 ILE B C 1
ATOM 1014 O O . ILE B 1 12 ? 0.945 -9.156 8.211 1 49.19 12 ILE B O 1
ATOM 1018 N N . SER B 1 13 ? -0.6 -8.883 6.82 1 49.56 13 SER B N 1
ATOM 1019 C CA . SER B 1 13 ? -1.346 -9.961 7.457 1 49.56 13 SER B CA 1
ATOM 1020 C C . SER B 1 13 ? -1.005 -11.312 6.836 1 49.56 13 SER B C 1
ATOM 1022 O O . SER B 1 13 ? -1.106 -11.484 5.617 1 49.56 13 SER B O 1
ATOM 1024 N N . SER B 1 14 ? 0.015 -11.891 7.219 1 51.81 14 SER B N 1
ATOM 1025 C CA . SER B 1 14 ? 0.234 -13.289 6.859 1 51.81 14 SER B CA 1
ATOM 1026 C C . SER B 1 14 ? -0.844 -14.188 7.457 1 51.81 14 SER B C 1
ATOM 1028 O O . SER B 1 14 ? -0.921 -14.352 8.672 1 51.81 14 SER B O 1
ATOM 1030 N N . SER B 1 15 ? -2.061 -13.977 7.02 1 52.53 15 SER B N 1
ATOM 1031 C CA . SER B 1 15 ? -2.957 -14.977 7.586 1 52.53 15 SER B CA 1
ATOM 1032 C C . SER B 1 15 ? -2.426 -16.391 7.355 1 52.53 15 SER B C 1
ATOM 1034 O O . SER B 1 15 ? -1.825 -16.672 6.316 1 52.53 15 SER B O 1
ATOM 1036 N N . ASN B 1 16 ? -2.168 -17.094 8.422 1 55.34 16 ASN B N 1
ATOM 1037 C CA . ASN B 1 16 ? -1.886 -18.516 8.461 1 55.34 16 ASN B CA 1
ATOM 1038 C C . ASN B 1 16 ? -2.955 -19.328 7.727 1 55.34 16 ASN B C 1
ATOM 1040 O O . ASN B 1 16 ? -3.084 -20.531 7.934 1 55.34 16 ASN B O 1
ATOM 1044 N N . ALA B 1 17 ? -3.857 -18.672 7 1 63.06 17 ALA B N 1
ATOM 1045 C CA . ALA B 1 17 ? -4.867 -19.5 6.344 1 63.06 17 ALA B CA 1
ATOM 1046 C C . ALA B 1 17 ? -4.273 -20.25 5.152 1 63.06 17 ALA B C 1
ATOM 1048 O O . ALA B 1 17 ? -3.326 -19.766 4.523 1 63.06 17 ALA B O 1
ATOM 1049 N N . GLN B 1 18 ? -4.613 -21.484 5.156 1 81 18 GLN B N 1
ATOM 1050 C CA . GLN B 1 18 ? -4.238 -22.312 4.012 1 81 18 GLN B CA 1
ATOM 1051 C C . GLN B 1 18 ? -4.898 -21.797 2.73 1 81 18 GLN B C 1
ATOM 1053 O O . GLN B 1 18 ? -6.09 -22.031 2.508 1 81 18 GLN B O 1
ATOM 1058 N N . TYR B 1 19 ? -4.195 -20.906 1.954 1 90.12 19 TYR B N 1
ATOM 1059 C CA . TYR B 1 19 ? -4.73 -20.266 0.766 1 90.12 19 TYR B CA 1
ATOM 1060 C C . TYR B 1 19 ? -4.5 -21.109 -0.477 1 90.12 19 TYR B C 1
ATOM 1062 O O . TYR B 1 19 ? -4.988 -20.781 -1.562 1 90.12 19 TYR B O 1
ATOM 1070 N N . GLU B 1 20 ? -4.008 -22.312 -0.29 1 95 20 GLU B N 1
ATOM 1071 C CA . GLU B 1 20 ? -3.645 -23.125 -1.451 1 95 20 GLU B CA 1
ATOM 1072 C C . GLU B 1 20 ? -4.887 -23.641 -2.172 1 95 20 GLU B C 1
ATOM 1074 O O . GLU B 1 20 ? -4.855 -23.875 -3.381 1 95 20 GLU B O 1
ATOM 1079 N N . ASN B 1 21 ? -5.934 -23.766 -1.424 1 93.56 21 ASN B N 1
ATOM 1080 C CA . ASN B 1 21 ? -7.152 -24.281 -2.035 1 93.56 21 ASN B CA 1
ATOM 1081 C C . ASN B 1 21 ? -8.242 -23.203 -2.104 1 93.56 21 ASN B C 1
ATOM 1083 O O . ASN B 1 21 ? -9.406 -23.516 -2.352 1 93.56 21 ASN B O 1
ATOM 1087 N N . ASP B 1 22 ? -7.895 -22.078 -1.824 1 93.69 22 ASP B N 1
ATOM 1088 C CA . ASP B 1 22 ? -8.844 -20.969 -1.901 1 93.69 22 ASP B CA 1
ATOM 1089 C C . ASP B 1 22 ? -9.195 -20.641 -3.352 1 93.69 22 ASP B C 1
ATOM 1091 O O . ASP B 1 22 ? -8.312 -20.359 -4.164 1 93.69 22 ASP B O 1
ATOM 1095 N N . PRO B 1 23 ? -10.508 -20.609 -3.682 1 95 23 PRO B N 1
ATOM 1096 C CA . PRO B 1 23 ? -10.898 -20.391 -5.074 1 95 23 PRO B CA 1
ATOM 1097 C C . PRO B 1 23 ? -10.516 -19 -5.582 1 95 23 PRO B C 1
ATOM 1099 O O . PRO B 1 23 ? -10.203 -18.828 -6.762 1 95 23 PRO B O 1
ATOM 1102 N N . ASP B 1 24 ? -10.594 -17.938 -4.738 1 94 24 ASP B N 1
ATOM 1103 C CA . ASP B 1 24 ? -10.195 -16.609 -5.16 1 94 24 ASP B CA 1
ATOM 1104 C C . ASP B 1 24 ? -8.719 -16.562 -5.547 1 94 24 ASP B C 1
ATOM 1106 O O . ASP B 1 24 ? -8.352 -15.945 -6.551 1 94 24 ASP B O 1
ATOM 1110 N N . VAL B 1 25 ? -7.941 -17.266 -4.715 1 96.62 25 VAL B N 1
ATOM 1111 C CA . VAL B 1 25 ? -6.512 -17.328 -5.008 1 96.62 25 VAL B CA 1
ATOM 1112 C C . VAL B 1 25 ? -6.289 -18.062 -6.324 1 96.62 25 VAL B C 1
ATOM 1114 O O . VAL B 1 25 ? -5.504 -17.625 -7.168 1 96.62 25 VAL B O 1
ATOM 1117 N N . LYS B 1 26 ? -6.957 -19.172 -6.527 1 97.25 26 LYS B N 1
ATOM 1118 C CA . LYS B 1 26 ? -6.859 -19.922 -7.781 1 97.25 26 LYS B CA 1
ATOM 1119 C C . LYS B 1 26 ? -7.23 -19.047 -8.977 1 97.25 26 LYS B C 1
ATOM 1121 O O . LYS B 1 26 ? -6.562 -19.078 -10.008 1 97.25 26 LYS B O 1
ATOM 1126 N N . ASP B 1 27 ? -8.242 -18.281 -8.883 1 96.88 27 ASP B N 1
ATOM 1127 C CA . ASP B 1 27 ? -8.672 -17.391 -9.953 1 96.88 27 ASP B CA 1
ATOM 1128 C C . 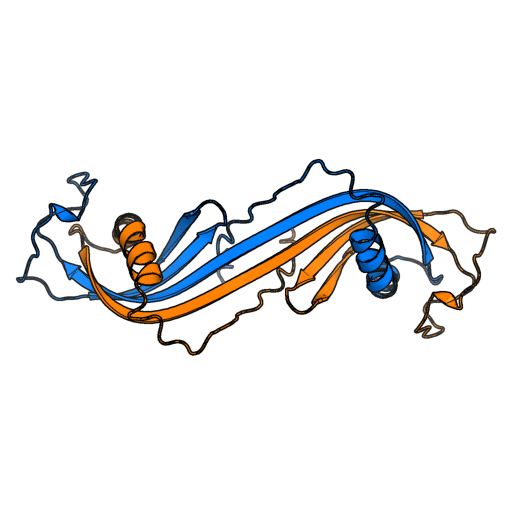ASP B 1 27 ? -7.59 -16.375 -10.281 1 96.88 27 ASP B C 1
ATOM 1130 O O . ASP B 1 27 ? -7.289 -16.141 -11.453 1 96.88 27 ASP B O 1
ATOM 1134 N N . VAL B 1 28 ? -7.012 -15.75 -9.273 1 97.38 28 VAL B N 1
ATOM 1135 C CA . VAL B 1 28 ? -5.977 -14.742 -9.461 1 97.38 28 VAL B CA 1
ATOM 1136 C C . VAL B 1 28 ? -4.773 -15.359 -10.164 1 97.38 28 VAL B C 1
ATOM 1138 O O . VAL B 1 28 ? -4.211 -14.766 -11.086 1 97.38 28 VAL B O 1
ATOM 1141 N N . VAL B 1 29 ? -4.406 -16.578 -9.727 1 98.19 29 VAL B N 1
ATOM 1142 C CA . VAL B 1 29 ? -3.275 -17.25 -10.359 1 98.19 29 VAL B CA 1
ATOM 1143 C C . VAL B 1 29 ? -3.602 -17.562 -11.812 1 98.19 29 VAL B C 1
ATOM 1145 O O . VAL B 1 29 ? -2.805 -17.281 -12.711 1 98.19 29 VAL B O 1
ATOM 1148 N N . ASN B 1 30 ? -4.805 -18.078 -12.031 1 97.56 30 ASN B N 1
ATOM 1149 C CA . ASN B 1 30 ? -5.195 -18.406 -13.398 1 97.56 30 ASN B CA 1
ATOM 1150 C C . ASN B 1 30 ? -5.188 -17.172 -14.297 1 97.56 30 ASN B C 1
ATOM 1152 O O . ASN B 1 30 ? -4.684 -17.219 -15.422 1 97.56 30 ASN B O 1
ATOM 1156 N N . GLU B 1 31 ? -5.707 -16.125 -13.828 1 97.31 31 GLU B N 1
ATOM 1157 C CA . GLU B 1 31 ? -5.734 -14.891 -14.594 1 97.31 31 GLU B CA 1
ATOM 1158 C C . GLU B 1 31 ? -4.324 -14.375 -14.859 1 97.31 31 GLU B C 1
ATOM 1160 O O . GLU B 1 31 ? -4.098 -13.617 -15.805 1 97.31 31 GLU B O 1
ATOM 1165 N N . SER B 1 32 ? -3.387 -14.781 -14.047 1 97.94 32 SER B N 1
ATOM 1166 C CA . SER B 1 32 ? -2.016 -14.289 -14.125 1 97.94 32 SER B CA 1
ATOM 1167 C C . SER B 1 32 ? -1.152 -15.195 -15 1 97.94 32 SER B C 1
ATOM 1169 O O . SER B 1 32 ? 0.015 -14.891 -15.25 1 97.94 32 SER B O 1
ATOM 1171 N N . MET B 1 33 ? -1.708 -16.266 -15.531 1 98.12 33 MET B N 1
ATOM 1172 C CA . MET B 1 33 ? -0.894 -17.312 -16.125 1 98.12 33 MET B CA 1
ATOM 1173 C C . MET B 1 33 ? -0.201 -16.828 -17.391 1 98.12 33 MET B C 1
ATOM 1175 O O . MET B 1 33 ? 0.928 -17.219 -17.688 1 98.12 33 MET B O 1
ATOM 1179 N N . MET B 1 34 ? -0.837 -15.977 -18.141 1 96.69 34 MET B N 1
ATOM 1180 C CA . MET B 1 34 ? -0.167 -15.461 -19.328 1 96.69 34 MET B CA 1
ATOM 1181 C C . MET B 1 34 ? 1.051 -14.625 -18.953 1 96.69 34 MET B C 1
ATOM 1183 O O . MET B 1 34 ? 2.109 -14.742 -19.578 1 96.69 34 MET B O 1
ATOM 1187 N N . GLN B 1 35 ? 0.928 -13.797 -17.984 1 97.19 35 GLN B N 1
ATOM 1188 C CA . GLN B 1 35 ? 2.061 -13 -17.531 1 97.19 35 GLN B CA 1
ATOM 1189 C C . GLN B 1 35 ? 3.16 -13.891 -16.953 1 97.19 35 GLN B C 1
ATOM 1191 O O . GLN B 1 35 ? 4.348 -13.617 -17.141 1 97.19 35 GLN B O 1
ATOM 1196 N N . ILE B 1 36 ? 2.762 -14.914 -16.219 1 98.06 36 ILE B N 1
ATOM 1197 C CA . ILE B 1 36 ? 3.73 -15.867 -15.672 1 98.06 36 ILE B CA 1
ATOM 1198 C C . ILE B 1 36 ? 4.508 -16.516 -16.812 1 98.06 36 ILE B C 1
ATOM 1200 O O . ILE B 1 36 ? 5.742 -16.531 -16.797 1 98.06 36 ILE B O 1
ATOM 1204 N N . ASN B 1 37 ? 3.791 -16.969 -17.766 1 97.44 37 ASN B N 1
ATOM 1205 C CA . ASN B 1 37 ? 4.43 -17.594 -18.906 1 97.44 37 ASN B CA 1
ATOM 1206 C C . ASN B 1 37 ? 5.418 -16.656 -19.594 1 97.44 37 ASN B C 1
ATOM 1208 O O . ASN B 1 37 ? 6.488 -17.078 -20.031 1 97.44 37 ASN B O 1
ATOM 1212 N N . ASP B 1 38 ? 5.078 -15.422 -19.703 1 96.19 38 ASP B N 1
ATOM 1213 C CA . ASP B 1 38 ? 5.93 -14.43 -20.344 1 96.19 38 ASP B CA 1
ATOM 1214 C C . ASP B 1 38 ? 7.27 -14.305 -19.625 1 96.19 38 ASP B C 1
ATOM 1216 O O . ASP B 1 38 ? 8.266 -13.891 -20.219 1 96.19 38 ASP B O 1
ATOM 1220 N N . GLN B 1 39 ? 7.328 -14.656 -18.406 1 97.06 39 GLN B N 1
ATOM 1221 C CA . GLN B 1 39 ? 8.539 -14.461 -17.609 1 97.06 39 GLN B CA 1
ATOM 1222 C C . GLN B 1 39 ? 9.289 -15.781 -17.422 1 97.06 39 GLN B C 1
ATOM 1224 O O . GLN B 1 39 ? 10.383 -15.797 -16.859 1 97.06 39 GLN B O 1
ATOM 1229 N N . LEU B 1 40 ? 8.602 -16.875 -17.797 1 96.69 40 LEU B N 1
ATOM 1230 C CA . LEU B 1 40 ? 9.281 -18.156 -17.719 1 96.69 40 LEU B CA 1
ATOM 1231 C C . LEU B 1 40 ? 10.195 -18.359 -18.922 1 96.69 40 LEU B C 1
ATOM 1233 O O . LEU B 1 40 ? 9.938 -17.828 -20 1 96.69 40 LEU B O 1
ATOM 1237 N N . ARG B 1 41 ? 11.195 -19.094 -18.672 1 94.44 41 ARG B N 1
ATOM 1238 C CA . ARG B 1 41 ? 12.094 -19.438 -19.766 1 94.44 41 ARG B CA 1
ATOM 1239 C C . ARG B 1 41 ? 11.5 -20.547 -20.625 1 94.44 41 ARG B C 1
ATOM 1241 O O . ARG B 1 41 ? 10.633 -21.297 -20.172 1 94.44 41 ARG B O 1
ATOM 1248 N N . GLY B 1 42 ? 11.977 -20.641 -21.922 1 92.94 42 GLY B N 1
ATOM 1249 C CA . GLY B 1 42 ? 11.508 -21.672 -22.828 1 92.94 42 GLY B CA 1
ATOM 1250 C C . GLY B 1 42 ? 10.43 -21.188 -23.781 1 92.94 42 GLY B C 1
ATOM 1251 O O . GLY B 1 42 ? 9.93 -20.062 -23.641 1 92.94 42 GLY B O 1
ATOM 1252 N N . GLN B 1 43 ? 10.062 -22.016 -24.75 1 94.31 43 GLN B N 1
ATOM 1253 C CA . GLN B 1 43 ? 9.109 -21.625 -25.781 1 94.31 43 GLN B CA 1
ATOM 1254 C C . GLN B 1 43 ? 7.715 -22.172 -25.469 1 94.31 43 GLN B C 1
ATOM 1256 O O . GLN B 1 43 ? 6.715 -21.641 -25.938 1 94.31 43 GLN B O 1
ATOM 1261 N N . SER B 1 44 ? 7.68 -23.219 -24.688 1 95.75 44 SER B N 1
ATOM 1262 C CA . SER B 1 44 ? 6.391 -23.828 -24.391 1 95.75 44 SER B CA 1
ATOM 1263 C C . SER B 1 44 ? 5.594 -23 -23.406 1 95.75 44 SER B C 1
ATOM 1265 O O . SER B 1 44 ? 6.164 -22.391 -22.484 1 95.75 44 SER B O 1
ATOM 1267 N N . LEU B 1 45 ? 4.316 -23 -23.594 1 97.25 45 LEU B N 1
ATOM 1268 C CA . LEU B 1 45 ? 3.42 -22.391 -22.609 1 97.25 45 LEU B CA 1
ATOM 1269 C C . LEU B 1 45 ? 3.049 -23.406 -21.531 1 97.25 45 LEU B C 1
ATOM 1271 O O . LEU B 1 45 ? 2.928 -24.594 -21.797 1 97.25 45 LEU B O 1
ATOM 1275 N N . PHE B 1 46 ? 2.895 -22.922 -20.297 1 97.5 46 PHE B N 1
ATOM 1276 C CA . PHE B 1 46 ? 2.537 -23.734 -19.156 1 97.5 46 PHE B CA 1
ATOM 1277 C C . PHE B 1 46 ? 1.131 -23.406 -18.672 1 97.5 46 PHE B C 1
ATOM 1279 O O . PHE B 1 46 ? 0.658 -22.281 -18.828 1 97.5 46 PHE B O 1
ATOM 1286 N N . LYS B 1 47 ? 0.48 -24.469 -18.094 1 97.94 47 LYS B N 1
ATOM 1287 C CA . LYS B 1 47 ? -0.768 -24.312 -17.344 1 97.94 47 LYS B CA 1
ATOM 1288 C C . LYS B 1 47 ? -0.564 -24.609 -15.859 1 97.94 47 LYS B C 1
ATOM 1290 O O . LYS B 1 47 ? 0.394 -25.281 -15.484 1 97.94 47 LYS B O 1
ATOM 1295 N N . LEU B 1 48 ? -1.498 -24 -15.078 1 98.06 48 LEU B N 1
ATOM 1296 C CA . LEU B 1 48 ? -1.459 -24.266 -13.648 1 98.06 48 LEU B CA 1
ATOM 1297 C C . LEU B 1 48 ? -1.922 -25.703 -13.359 1 98.06 48 LEU B C 1
ATOM 1299 O O . LEU B 1 48 ? -3.004 -26.109 -13.789 1 98.06 48 LEU B O 1
ATOM 1303 N N . GLU B 1 49 ? -1.134 -26.484 -12.664 1 97.31 49 GLU B N 1
ATOM 1304 C CA . GLU B 1 49 ? -1.544 -27.781 -12.148 1 97.31 49 GLU B CA 1
ATOM 1305 C C . GLU B 1 49 ? -2.072 -27.672 -10.719 1 97.31 49 GLU B C 1
ATOM 1307 O O . GLU B 1 49 ? -3.17 -28.156 -10.422 1 97.31 49 GLU B O 1
ATOM 1312 N N . LYS B 1 50 ? -1.211 -27.062 -9.906 1 97 50 LYS B N 1
ATOM 1313 C CA . LYS B 1 50 ? -1.557 -26.938 -8.492 1 97 50 LYS B CA 1
ATOM 1314 C C . LYS B 1 50 ? -0.843 -25.766 -7.848 1 97 50 LYS B C 1
ATOM 1316 O O . LYS B 1 50 ? 0.264 -25.406 -8.25 1 97 50 LYS B O 1
ATOM 1321 N N . ILE B 1 51 ? -1.612 -25.203 -6.844 1 97.94 51 ILE B N 1
ATOM 1322 C CA . ILE B 1 51 ? -0.942 -24.25 -5.953 1 97.94 51 ILE B CA 1
ATOM 1323 C C . ILE B 1 51 ? -0.378 -25 -4.746 1 97.94 51 ILE B C 1
ATOM 1325 O O . ILE B 1 51 ? -1.13 -25.578 -3.955 1 97.94 51 ILE B O 1
ATOM 1329 N N . LEU B 1 52 ? 0.903 -24.953 -4.59 1 97.12 52 LEU B N 1
ATOM 1330 C CA . LEU B 1 52 ? 1.557 -25.703 -3.527 1 97.12 52 LEU B CA 1
ATOM 1331 C C . LEU B 1 52 ? 1.571 -24.906 -2.227 1 97.12 52 LEU B C 1
ATOM 1333 O O . LEU B 1 52 ? 1.454 -25.484 -1.141 1 97.12 52 LEU B O 1
ATOM 1337 N N . LYS B 1 53 ? 1.808 -23.703 -2.34 1 95.31 53 LYS B N 1
ATOM 1338 C CA . LYS B 1 53 ? 1.804 -22.766 -1.221 1 95.31 53 LYS B CA 1
ATOM 1339 C C . LYS B 1 53 ? 1.212 -21.422 -1.632 1 95.31 53 LYS B C 1
ATOM 1341 O O . LYS B 1 53 ? 1.379 -21 -2.773 1 95.31 53 LYS B O 1
ATOM 1346 N N . ALA B 1 54 ? 0.493 -20.844 -0.648 1 95.5 54 ALA B N 1
ATOM 1347 C CA . ALA B 1 54 ? -0.031 -19.5 -0.88 1 95.5 54 ALA B CA 1
ATOM 1348 C C . ALA B 1 54 ? -0.088 -18.703 0.419 1 95.5 54 ALA B C 1
ATOM 1350 O O . ALA B 1 54 ? -0.596 -19.188 1.433 1 95.5 54 ALA B O 1
ATOM 1351 N N . ASN B 1 55 ? 0.5 -17.562 0.373 1 91.25 55 ASN B N 1
ATOM 1352 C CA . ASN B 1 55 ? 0.385 -16.562 1.415 1 91.25 55 ASN B CA 1
ATOM 1353 C C . ASN B 1 55 ? -0.214 -15.258 0.874 1 91.25 55 ASN B C 1
ATOM 1355 O O . ASN B 1 55 ? 0.155 -14.805 -0.211 1 91.25 55 ASN B O 1
ATOM 1359 N N . VAL B 1 56 ? -1.239 -14.844 1.55 1 90.06 56 VAL B N 1
ATOM 1360 C CA . VAL B 1 56 ? -1.921 -13.633 1.105 1 90.06 56 VAL B CA 1
ATOM 1361 C C . VAL B 1 56 ? -1.621 -12.492 2.07 1 90.06 56 VAL B C 1
ATOM 1363 O O . VAL B 1 56 ? -1.792 -12.633 3.283 1 90.06 56 VAL B O 1
ATOM 1366 N N . LEU B 1 57 ? -1.099 -11.383 1.515 1 86.31 57 LEU B N 1
ATOM 1367 C CA . LEU B 1 57 ? -0.775 -10.188 2.277 1 86.31 57 LEU B CA 1
ATOM 1368 C C . LEU B 1 57 ? -1.589 -8.992 1.784 1 86.31 57 LEU B C 1
ATOM 1370 O O . LEU B 1 57 ? -1.414 -8.547 0.649 1 86.31 57 LEU B O 1
ATOM 1374 N N . VAL B 1 58 ? -2.486 -8.609 2.627 1 84.06 58 VAL B N 1
ATOM 1375 C CA . VAL B 1 58 ? -3.246 -7.406 2.291 1 84.06 58 VAL B CA 1
ATOM 1376 C C . VAL B 1 58 ? -2.514 -6.172 2.807 1 84.06 58 VAL B C 1
ATOM 1378 O O . VAL B 1 58 ? -2.129 -6.113 3.979 1 84.06 58 VAL B O 1
ATOM 1381 N N . VAL B 1 59 ? -2.322 -5.289 1.88 1 81.12 59 VAL B N 1
ATOM 1382 C CA . VAL B 1 59 ? -1.656 -4.035 2.215 1 81.12 59 VAL B CA 1
ATOM 1383 C C . VAL B 1 59 ? -2.648 -2.879 2.119 1 81.12 59 VAL B C 1
ATOM 1385 O O . VAL B 1 59 ? -3.338 -2.725 1.108 1 81.12 59 VAL B O 1
ATOM 1388 N N . GLN B 1 60 ? -2.805 -2.18 3.236 1 82.31 60 GLN B N 1
ATOM 1389 C CA . GLN B 1 60 ? -3.678 -1.009 3.232 1 82.31 60 GLN B CA 1
ATOM 1390 C C . GLN B 1 60 ? -3.037 0.156 3.984 1 82.31 60 GLN B C 1
ATOM 1392 O O . GLN B 1 60 ? -2.508 -0.023 5.082 1 82.31 60 GLN B O 1
ATOM 1397 N N . SER B 1 61 ? -3.045 1.213 3.395 1 84.12 61 SER B N 1
ATOM 1398 C CA . SER B 1 61 ? -2.602 2.439 4.051 1 84.12 61 SER B CA 1
ATOM 1399 C C . SER B 1 61 ? -3.355 3.654 3.52 1 84.12 61 SER B C 1
ATOM 1401 O O . SER B 1 61 ? -3.975 3.59 2.455 1 84.12 61 SER B O 1
ATOM 1403 N N . THR B 1 62 ? -3.389 4.574 4.363 1 88.75 62 THR B N 1
ATOM 1404 C CA . THR B 1 62 ? -3.932 5.859 3.9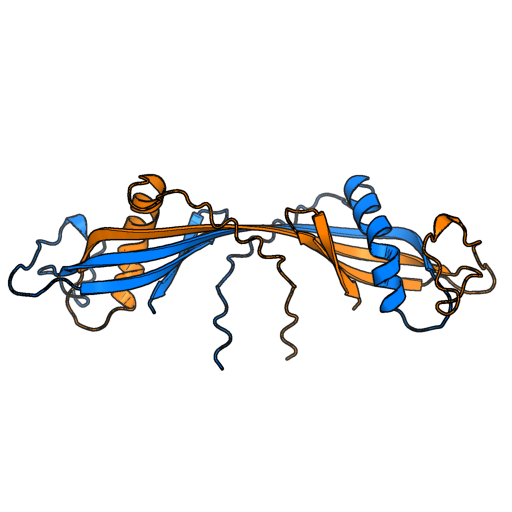39 1 88.75 62 THR B CA 1
ATOM 1405 C C . THR B 1 62 ? -2.855 6.941 3.982 1 88.75 62 THR B C 1
ATOM 1407 O O . THR B 1 62 ? -2.115 7.051 4.961 1 88.75 62 THR B O 1
ATOM 1410 N N . ILE B 1 63 ? -2.686 7.668 2.893 1 90.5 63 ILE B N 1
ATOM 1411 C CA . ILE B 1 63 ? -1.738 8.773 2.82 1 90.5 63 ILE B CA 1
ATOM 1412 C C . ILE B 1 63 ? -2.492 10.102 2.82 1 90.5 63 ILE B C 1
ATOM 1414 O O . ILE B 1 63 ? -3.395 10.305 2.006 1 90.5 63 ILE B O 1
ATOM 1418 N N . TYR B 1 64 ? -2.139 10.922 3.699 1 93.5 64 TYR B N 1
ATOM 1419 C CA . TYR B 1 64 ? -2.645 12.289 3.764 1 93.5 64 TYR B CA 1
ATOM 1420 C C . TYR B 1 64 ? -1.591 13.289 3.289 1 93.5 64 TYR B C 1
ATOM 1422 O O . TYR B 1 64 ? -0.54 13.438 3.918 1 93.5 64 TYR B O 1
ATOM 1430 N N . LYS B 1 65 ? -1.846 13.945 2.188 1 94.81 65 LYS B N 1
ATOM 1431 C CA . LYS B 1 65 ? -1.032 15.07 1.737 1 94.81 65 LYS B CA 1
ATOM 1432 C C . LYS B 1 65 ? -1.639 16.391 2.182 1 94.81 65 LYS B C 1
ATOM 1434 O O . LYS B 1 65 ? -2.711 16.781 1.712 1 94.81 65 LYS B O 1
ATOM 1439 N N . VAL B 1 66 ? -0.897 17.016 3.02 1 96.62 66 VAL B N 1
ATOM 1440 C CA . VAL B 1 66 ? -1.547 18.156 3.672 1 96.62 66 VAL B CA 1
ATOM 1441 C C . VAL B 1 66 ? -0.651 19.391 3.582 1 96.62 66 VAL B C 1
ATOM 1443 O O . VAL B 1 66 ? 0.577 19.266 3.627 1 96.62 66 VAL B O 1
ATOM 1446 N N . THR B 1 67 ? -1.312 20.516 3.381 1 97.88 67 THR B N 1
ATOM 1447 C CA . THR B 1 67 ? -0.735 21.828 3.623 1 97.88 67 THR B CA 1
ATOM 1448 C C . THR B 1 67 ? -1.271 22.438 4.922 1 97.88 67 THR B C 1
ATOM 1450 O O . THR B 1 67 ? -2.482 22.594 5.086 1 97.88 67 THR B O 1
ATOM 1453 N N . LEU B 1 68 ? -0.306 22.703 5.75 1 98.56 68 LEU B N 1
ATOM 1454 C CA . LEU B 1 68 ? -0.686 23.109 7.098 1 98.56 68 LEU B CA 1
ATOM 1455 C C . LEU B 1 68 ? -0.23 24.531 7.391 1 98.56 68 LEU B C 1
ATOM 1457 O O . LEU B 1 68 ? 0.86 24.938 6.984 1 98.56 68 LEU B O 1
ATOM 1461 N N . LEU B 1 69 ? -1.07 25.266 8.07 1 98.5 69 LEU B N 1
ATOM 1462 C CA . LEU B 1 69 ? -0.671 26.5 8.742 1 98.5 69 LEU B CA 1
ATOM 1463 C C . LEU B 1 69 ? -0.411 26.25 10.227 1 98.5 69 LEU B C 1
ATOM 1465 O O . LEU B 1 69 ? -1.305 25.812 10.953 1 98.5 69 LEU B O 1
ATOM 1469 N N . LEU B 1 70 ? 0.817 26.531 10.664 1 98.44 70 LEU B N 1
ATOM 1470 C CA . LEU B 1 70 ? 1.231 26.266 12.039 1 98.44 70 LEU B CA 1
ATOM 1471 C C . LEU B 1 70 ? 1.441 27.562 12.805 1 98.44 70 LEU B C 1
ATOM 1473 O O . LEU B 1 70 ? 1.877 28.562 12.234 1 98.44 70 LEU B O 1
ATOM 1477 N N . VAL B 1 71 ? 1.16 27.5 14.133 1 97.81 71 VAL B N 1
ATOM 1478 C CA . VAL B 1 71 ? 1.403 28.641 15 1 97.81 71 VAL B CA 1
ATOM 1479 C C . VAL B 1 71 ? 2.469 28.281 16.031 1 97.81 71 VAL B C 1
ATOM 1481 O O . VAL B 1 71 ? 2.457 27.188 16.594 1 97.81 71 VAL B O 1
ATOM 1484 N N . PRO B 1 72 ? 3.426 29.203 16.203 1 97.25 72 PRO B N 1
ATOM 1485 C CA . PRO B 1 72 ? 4.484 28.938 17.172 1 97.25 72 PRO B CA 1
ATOM 1486 C C . PRO B 1 72 ? 3.99 29 18.625 1 97.25 72 PRO B C 1
ATOM 1488 O O . PRO B 1 72 ? 2.994 29.672 18.906 1 97.25 72 PRO B O 1
ATOM 1491 N N . THR B 1 73 ? 4.648 28.25 19.516 1 97.69 73 THR B N 1
ATOM 1492 C CA . THR B 1 73 ? 4.312 28.266 20.938 1 97.69 73 THR B CA 1
ATOM 1493 C C . THR B 1 73 ? 5.5 28.766 21.766 1 97.69 73 THR B C 1
ATOM 1495 O O . THR B 1 73 ? 6.57 29.031 21.219 1 97.69 73 THR B O 1
ATOM 1498 N N . THR B 1 74 ? 5.262 28.891 23.062 1 95.88 74 THR B N 1
ATOM 1499 C CA . THR B 1 74 ? 6.312 29.312 23.984 1 95.88 74 THR B CA 1
ATOM 1500 C C . THR B 1 74 ? 7.145 28.125 24.453 1 95.88 74 THR B C 1
ATOM 1502 O O . THR B 1 74 ? 8.125 28.281 25.188 1 95.88 74 THR B O 1
ATOM 1505 N N . CYS B 1 75 ? 6.711 26.906 24.047 1 96.88 75 CYS B N 1
ATOM 1506 C CA . CYS B 1 75 ? 7.461 25.719 24.406 1 96.88 75 CYS B CA 1
ATOM 1507 C C . CYS B 1 75 ? 8.586 25.453 23.422 1 96.88 75 CYS B C 1
ATOM 1509 O O . CYS B 1 75 ? 8.461 25.766 22.234 1 96.88 75 CYS B O 1
ATOM 1511 N N . SER B 1 76 ? 9.727 24.828 23.938 1 95.56 76 SER B N 1
ATOM 1512 C CA . SER B 1 76 ? 10.875 24.5 23.109 1 95.56 76 SER B CA 1
ATOM 1513 C C . SER B 1 76 ? 11.094 22.984 23.047 1 95.56 76 SER B C 1
ATOM 1515 O O . SER B 1 76 ? 10.625 22.25 23.922 1 95.56 76 SER B O 1
ATOM 1517 N N . LYS B 1 77 ? 11.797 22.562 21.891 1 94.38 77 LYS B N 1
ATOM 1518 C CA . LYS B 1 77 ? 12.078 21.141 21.656 1 94.38 77 LYS B CA 1
ATOM 1519 C C . LYS B 1 77 ? 12.875 20.547 22.812 1 94.38 77 LYS B C 1
ATOM 1521 O O . LYS B 1 77 ? 12.773 19.359 23.109 1 94.38 77 LYS B O 1
ATOM 1526 N N . ASP B 1 78 ? 13.531 21.359 23.547 1 94 78 ASP B N 1
ATOM 1527 C CA . ASP B 1 78 ? 14.406 20.906 24.625 1 94 78 ASP B CA 1
ATOM 1528 C C . ASP B 1 78 ? 13.602 20.578 25.875 1 94 78 ASP B C 1
ATOM 1530 O O . ASP B 1 78 ? 14.094 19.891 26.781 1 94 78 ASP B O 1
ATOM 1534 N N . GLN B 1 79 ? 12.383 21.016 25.891 1 92.75 79 GLN B N 1
ATOM 1535 C CA . GLN B 1 79 ? 11.547 20.828 27.062 1 92.75 79 GLN B CA 1
ATOM 1536 C C . GLN B 1 79 ? 10.875 19.453 27.047 1 92.75 79 GLN B C 1
ATOM 1538 O O . GLN B 1 79 ? 10.227 19.062 28.016 1 92.75 79 GLN B O 1
ATOM 1543 N N . ARG B 1 80 ? 11.086 18.578 26.297 1 86.56 80 ARG B N 1
ATOM 1544 C CA . ARG B 1 80 ? 10.547 17.219 26.203 1 86.56 80 ARG B CA 1
ATOM 1545 C C . ARG B 1 80 ? 9.039 17.219 26.406 1 86.56 80 ARG B C 1
ATOM 1547 O O . ARG B 1 80 ? 8.516 16.438 27.203 1 86.56 80 ARG B O 1
ATOM 1554 N N . VAL B 1 81 ? 8.344 18.094 25.891 1 90.75 81 VAL B N 1
ATOM 1555 C CA . VAL B 1 81 ? 6.891 18.219 25.969 1 90.75 81 VAL B CA 1
ATOM 1556 C C . VAL B 1 81 ? 6.238 17.016 25.297 1 90.75 81 VAL B C 1
ATOM 1558 O O . VAL B 1 81 ? 6.605 16.641 24.172 1 90.75 81 VAL B O 1
A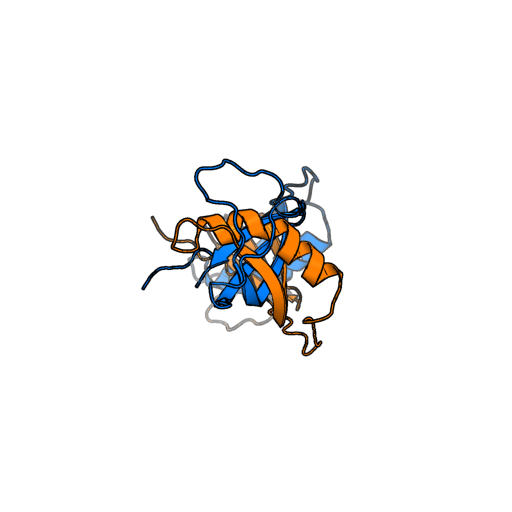TOM 1561 N N . GLN B 1 82 ? 5.277 16.406 26.078 1 90.25 82 GLN B N 1
ATOM 1562 C CA . GLN B 1 82 ? 4.586 15.25 25.516 1 90.25 82 GLN B CA 1
ATOM 1563 C C . GLN B 1 82 ? 3.205 15.633 25 1 90.25 82 GLN B C 1
ATOM 1565 O O . GLN B 1 82 ? 2.6 14.891 24.219 1 90.25 82 GLN B O 1
ATOM 1570 N N . ASP B 1 83 ? 2.787 16.766 25.469 1 93.75 83 ASP B N 1
ATOM 1571 C CA . ASP B 1 83 ? 1.458 17.25 25.094 1 93.75 83 ASP B CA 1
ATOM 1572 C C . ASP B 1 83 ? 1.501 18.719 24.672 1 93.75 83 ASP B C 1
ATOM 1574 O O . ASP B 1 83 ? 1.669 19.609 25.5 1 93.75 83 ASP B O 1
ATOM 1578 N N . LEU B 1 84 ? 1.167 18.922 23.453 1 95.81 84 LEU B N 1
ATOM 1579 C CA . LEU B 1 84 ? 1.26 20.266 22.891 1 95.81 84 LEU B CA 1
ATOM 1580 C C . LEU B 1 84 ? 0.13 21.141 23.406 1 95.81 84 LEU B C 1
ATOM 1582 O O . LEU B 1 84 ? 0.21 22.375 23.328 1 95.81 84 LEU B O 1
ATOM 1586 N N . SER B 1 85 ? -0.919 20.5 23.906 1 93.19 85 SER B N 1
ATOM 1587 C CA . SER B 1 85 ? -2.066 21.266 24.375 1 93.19 85 SER B CA 1
ATOM 1588 C C . SER B 1 85 ? -1.689 22.172 25.547 1 93.19 85 SER B C 1
ATOM 1590 O O . SER B 1 85 ? -2.369 23.156 25.812 1 93.19 85 SER B O 1
ATOM 1592 N N . ARG B 1 86 ? -0.616 21.906 26.203 1 93.69 86 ARG B N 1
ATOM 1593 C CA . ARG B 1 86 ? -0.174 22.656 27.359 1 93.69 86 ARG B CA 1
ATOM 1594 C C . ARG B 1 86 ? 0.659 23.875 26.953 1 93.69 86 ARG B C 1
ATOM 1596 O O . ARG B 1 86 ? 0.956 24.734 27.766 1 93.69 86 ARG B O 1
ATOM 1603 N N . CYS B 1 87 ? 1.029 23.891 25.797 1 96.88 87 CYS B N 1
ATOM 1604 C CA . CYS B 1 87 ? 1.865 24.984 25.312 1 96.88 87 CYS B CA 1
ATOM 1605 C C . CYS B 1 87 ? 1.014 26.172 24.891 1 96.88 87 CYS B C 1
ATOM 1607 O O . CYS B 1 87 ? 0.011 26 24.188 1 96.88 87 CYS B O 1
ATOM 1609 N N . GLN B 1 88 ? 1.442 27.453 25.297 1 95.94 88 GLN B N 1
ATOM 1610 C CA . GLN B 1 88 ? 0.757 28.688 24.906 1 95.94 88 GLN B CA 1
ATOM 1611 C C . GLN B 1 88 ? 1.29 29.203 23.578 1 95.94 88 GLN B C 1
ATOM 1613 O O . GLN B 1 88 ? 2.488 29.109 23.297 1 95.94 88 GLN B O 1
ATOM 1618 N N . VAL B 1 89 ? 0.449 29.797 22.781 1 96.88 89 VAL B N 1
ATOM 1619 C CA . VAL B 1 89 ? 0.826 30.375 21.5 1 96.88 89 VAL B CA 1
ATOM 1620 C C . VAL B 1 89 ? 1.721 31.594 21.703 1 96.88 89 VAL B C 1
ATOM 1622 O O . VAL B 1 89 ? 1.457 32.406 22.594 1 96.88 89 VAL B O 1
ATOM 1625 N N . ASP B 1 90 ? 2.809 31.625 20.938 1 96.12 90 ASP B N 1
ATOM 1626 C CA . ASP B 1 90 ? 3.691 32.781 20.922 1 96.12 90 ASP B CA 1
ATOM 1627 C C . ASP B 1 90 ? 3.365 33.719 19.75 1 96.12 90 ASP B C 1
ATOM 1629 O O . ASP B 1 90 ? 3.727 33.438 18.609 1 96.12 90 ASP B O 1
ATOM 1633 N N . ARG B 1 91 ? 2.799 34.812 19.953 1 91.81 91 ARG B N 1
ATOM 1634 C CA . ARG B 1 91 ? 2.314 35.719 18.906 1 91.81 91 ARG B CA 1
ATOM 1635 C C . ARG B 1 91 ? 3.428 36.625 18.406 1 91.81 91 ARG B C 1
ATOM 1637 O O . ARG B 1 91 ? 3.234 37.375 17.453 1 91.81 91 ARG B O 1
ATOM 1644 N N . ARG B 1 92 ? 4.609 36.562 19.016 1 92.12 92 ARG B N 1
ATOM 1645 C CA . ARG B 1 92 ? 5.746 37.375 18.578 1 92.12 92 ARG B CA 1
ATOM 1646 C C . ARG B 1 92 ? 6.355 36.812 17.297 1 92.12 92 ARG B C 1
ATOM 1648 O O . ARG B 1 92 ? 7.027 37.531 16.562 1 92.12 92 ARG B O 1
ATOM 1655 N N . GLN B 1 93 ? 6.082 35.531 17.156 1 91.44 93 GLN B N 1
ATOM 1656 C CA . GLN B 1 93 ? 6.609 34.875 15.977 1 91.44 93 GLN B CA 1
ATOM 1657 C C . GLN B 1 93 ? 5.512 34.625 14.945 1 91.44 93 GLN B C 1
ATOM 1659 O O . GLN B 1 93 ? 4.336 34.5 15.297 1 91.44 93 GLN B O 1
ATOM 1664 N N . GLY B 1 94 ? 5.832 34.562 13.664 1 94.25 94 GLY B N 1
ATOM 1665 C CA . GLY B 1 94 ? 4.852 34.375 12.602 1 94.25 94 GLY B CA 1
ATOM 1666 C C . GLY B 1 94 ? 4.445 32.938 12.406 1 94.25 94 GLY B C 1
ATOM 1667 O O . GLY B 1 94 ? 5.18 32 12.797 1 94.25 94 GLY B O 1
ATOM 1668 N N . LYS B 1 95 ? 3.324 32.875 11.75 1 97.5 95 LYS B N 1
ATOM 1669 C CA . LYS B 1 95 ? 2.842 31.547 11.375 1 97.5 95 LYS B CA 1
ATOM 1670 C C . LYS B 1 95 ? 3.697 30.938 10.266 1 97.5 95 LYS B C 1
ATOM 1672 O O . LYS B 1 95 ? 4.398 31.656 9.555 1 97.5 95 LYS B O 1
ATOM 1677 N N . GLN B 1 96 ? 3.686 29.625 10.211 1 96.88 96 GLN B N 1
ATOM 1678 C CA . GLN B 1 96 ? 4.453 28.906 9.203 1 96.88 96 GLN B CA 1
ATOM 1679 C C . GLN B 1 96 ? 3.553 28 8.375 1 96.88 96 GLN B C 1
ATOM 1681 O O . GLN B 1 96 ? 2.707 27.281 8.922 1 96.88 96 GLN B O 1
ATOM 1686 N N . LYS B 1 97 ? 3.703 28.062 7.051 1 98.19 97 LYS B N 1
ATOM 1687 C CA . LYS B 1 97 ? 3.049 27.141 6.137 1 98.19 97 LYS B CA 1
ATOM 1688 C C . LYS B 1 97 ? 3.984 25.984 5.758 1 98.19 97 LYS B C 1
ATOM 1690 O O . LYS B 1 97 ? 5.125 26.219 5.355 1 98.19 97 LYS B O 1
ATOM 1695 N N . ILE B 1 98 ? 3.514 24.719 5.961 1 98.38 98 ILE B N 1
ATOM 1696 C CA . ILE B 1 98 ? 4.352 23.578 5.613 1 98.38 98 ILE B CA 1
ATOM 1697 C C . ILE B 1 98 ? 3.537 22.562 4.82 1 98.38 98 ILE B C 1
ATOM 1699 O O . ILE B 1 98 ? 2.305 22.594 4.836 1 98.38 98 ILE B O 1
ATOM 1703 N N . TYR B 1 99 ? 4.223 21.797 4.051 1 97.88 99 TYR B N 1
ATOM 1704 C CA . TYR B 1 99 ? 3.658 20.625 3.396 1 97.88 99 TYR B CA 1
ATOM 1705 C C . TYR B 1 99 ? 4.141 19.344 4.062 1 97.88 99 TYR B C 1
ATOM 1707 O O . TYR B 1 99 ? 5.316 19.219 4.41 1 97.88 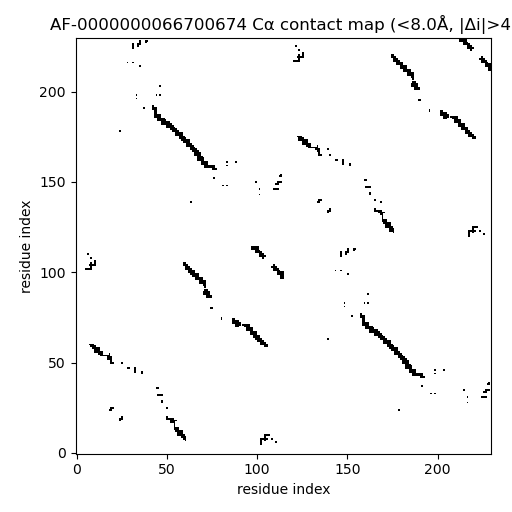99 TYR B O 1
ATOM 1715 N N . ALA B 1 100 ? 3.238 18.438 4.34 1 97.88 100 ALA B N 1
ATOM 1716 C CA . ALA B 1 100 ? 3.6 17.156 4.945 1 97.88 100 ALA B CA 1
ATOM 1717 C C . ALA B 1 100 ? 2.803 16.016 4.324 1 97.88 100 ALA B C 1
ATOM 1719 O O . ALA B 1 100 ? 1.673 16.203 3.869 1 97.88 100 ALA B O 1
ATOM 1720 N N . GLU B 1 101 ? 3.424 14.891 4.262 1 95.12 101 GLU B N 1
ATOM 1721 C CA . GLU B 1 101 ? 2.766 13.625 3.961 1 95.12 101 GLU B CA 1
ATOM 1722 C C . GLU B 1 101 ? 2.715 12.727 5.191 1 95.12 101 GLU B C 1
ATOM 1724 O O . GLU B 1 101 ? 3.75 12.422 5.789 1 95.12 101 GLU B O 1
ATOM 1729 N N . ILE B 1 102 ? 1.503 12.336 5.504 1 96.38 102 ILE B N 1
ATOM 1730 C CA . ILE B 1 102 ? 1.284 11.453 6.641 1 96.38 102 ILE B CA 1
ATOM 1731 C C . ILE B 1 102 ? 0.775 10.094 6.148 1 96.38 102 ILE B C 1
ATOM 1733 O O . ILE B 1 102 ? -0.204 10.031 5.402 1 96.38 102 ILE B O 1
ATOM 1737 N N . SER B 1 103 ? 1.422 9.086 6.586 1 93 103 SER B N 1
ATOM 1738 C CA . SER B 1 103 ? 1.021 7.727 6.23 1 93 103 SER B CA 1
ATOM 1739 C C . SER B 1 103 ? 0.476 6.98 7.445 1 93 103 SER B C 1
ATOM 1741 O O . SER B 1 103 ? 1.111 6.953 8.5 1 93 103 SER B O 1
ATOM 1743 N N . GLU B 1 104 ? -0.678 6.516 7.25 1 92.5 104 GLU B N 1
ATOM 1744 C CA . GLU B 1 104 ? -1.323 5.727 8.297 1 92.5 104 GLU B CA 1
ATOM 1745 C C . GLU B 1 104 ? -1.476 4.266 7.871 1 92.5 104 GLU B C 1
ATOM 1747 O O . GLU B 1 104 ? -2.029 3.979 6.809 1 92.5 104 GLU B O 1
ATOM 1752 N N . SER B 1 105 ? -0.973 3.486 8.781 1 87.44 105 SER B N 1
ATOM 1753 C CA . SER B 1 105 ? -1.14 2.061 8.516 1 87.44 105 SER B CA 1
ATOM 1754 C C . SER B 1 105 ? -2.479 1.556 9.039 1 87.44 105 SER B C 1
ATOM 1756 O O . SER B 1 105 ? -3.209 2.293 9.711 1 87.44 105 SER B O 1
ATOM 1758 N N . MET B 1 106 ? -2.736 0.289 8.734 1 77.69 106 MET B N 1
ATOM 1759 C CA . MET B 1 106 ? -3.986 -0.341 9.148 1 77.69 106 MET B CA 1
ATOM 1760 C C . MET B 1 106 ? -4.082 -0.404 10.672 1 77.69 106 MET B C 1
ATOM 1762 O O . MET B 1 106 ? -5.176 -0.31 11.227 1 77.69 106 MET B O 1
ATOM 1766 N N . THR B 1 107 ? -2.906 -0.427 11.328 1 83.38 107 THR B N 1
ATOM 1767 C CA . THR B 1 107 ? -2.914 -0.542 12.789 1 83.38 107 THR B CA 1
ATOM 1768 C C . THR B 1 107 ? -2.98 0.836 13.438 1 83.38 107 THR B C 1
ATOM 1770 O O . THR B 1 107 ? -2.986 0.948 14.664 1 83.38 107 THR B O 1
ATOM 1773 N N . GLY B 1 108 ? -2.92 1.768 12.664 1 86.88 108 GLY B N 1
ATOM 1774 C CA . GLY B 1 108 ? -3.045 3.117 13.195 1 86.88 108 GLY B CA 1
ATOM 1775 C C . GLY B 1 108 ? -1.709 3.818 13.359 1 86.88 108 GLY B C 1
ATOM 1776 O O . GLY B 1 108 ? -1.657 4.977 13.781 1 86.88 108 GLY B O 1
ATOM 1777 N N . LYS B 1 109 ? -0.693 3.082 13.07 1 90.31 109 LYS B N 1
ATOM 1778 C CA . LYS B 1 109 ? 0.619 3.713 13.195 1 90.31 109 LYS B CA 1
ATOM 1779 C C . LYS B 1 109 ? 0.791 4.828 12.172 1 90.31 109 LYS B C 1
ATOM 1781 O O . LYS B 1 109 ? 0.437 4.66 11 1 90.31 109 LYS B O 1
ATOM 1786 N N . LEU B 1 110 ? 1.325 5.988 12.625 1 94.88 110 LEU B N 1
ATOM 1787 C CA . LEU B 1 110 ? 1.5 7.148 11.758 1 94.88 110 LEU B CA 1
ATOM 1788 C C . LEU B 1 110 ? 2.979 7.41 11.492 1 94.88 110 LEU B C 1
ATOM 1790 O O . LEU B 1 110 ? 3.809 7.277 12.391 1 94.88 110 LEU B O 1
ATOM 1794 N N . THR B 1 111 ? 3.311 7.664 10.234 1 95.38 111 THR B N 1
ATOM 1795 C CA . THR B 1 111 ? 4.629 8.141 9.828 1 95.38 111 THR B CA 1
ATOM 1796 C C . THR B 1 111 ? 4.52 9.445 9.055 1 95.38 111 THR B C 1
ATOM 1798 O O . THR B 1 111 ? 3.629 9.609 8.219 1 95.38 111 THR B O 1
ATOM 1801 N N . VAL B 1 112 ? 5.5 10.32 9.391 1 96.31 112 VAL B N 1
ATOM 1802 C CA . VAL B 1 112 ? 5.383 11.672 8.836 1 96.31 112 VAL B CA 1
ATOM 1803 C C . VAL B 1 112 ? 6.629 12.008 8.023 1 96.31 112 VAL B C 1
ATOM 1805 O O . VAL B 1 112 ? 7.746 11.672 8.422 1 96.31 112 VAL B O 1
ATOM 1808 N N . LYS B 1 113 ? 6.398 12.648 6.906 1 96.44 113 LYS B N 1
ATOM 1809 C CA . LYS B 1 113 ? 7.453 13.281 6.117 1 96.44 113 LYS B CA 1
ATOM 1810 C C . LYS B 1 113 ? 7.125 14.742 5.828 1 96.44 113 LYS B C 1
ATOM 1812 O O . LYS B 1 113 ? 6.152 15.039 5.133 1 96.44 113 LYS B O 1
ATOM 1817 N N . VAL B 1 114 ? 7.973 15.641 6.379 1 97 114 VAL B N 1
ATOM 1818 C CA . VAL B 1 114 ? 7.805 17.062 6.105 1 97 114 VAL B CA 1
ATOM 1819 C C . VAL B 1 114 ? 8.656 17.469 4.902 1 97 114 VAL B C 1
ATOM 1821 O O . VAL B 1 114 ? 9.797 17.016 4.77 1 97 114 VAL B O 1
ATOM 1824 N N . ARG B 1 115 ? 8.047 18.156 3.922 1 89.25 115 ARG B N 1
ATOM 1825 C CA . ARG B 1 115 ? 8.758 18.562 2.719 1 89.25 115 ARG B CA 1
ATOM 1826 C C . ARG B 1 115 ? 8.945 20.078 2.684 1 89.25 115 ARG B C 1
ATOM 1828 O O . ARG B 1 115 ? 8.125 20.828 3.232 1 89.25 115 ARG B O 1
#

Foldseek 3Di:
DDPPPPPQVFPFPQPPDFCFPPVVVVVVCQVCQVVVQVPDDDDDGDDDDGRPGDTDGDGDKDKDKDKDKAFAFPDDPVVVDPDCVPTHTDPVDDIDIWIKMWMAGPVGDIDIDTD/DPPPPPPQVFPFPQPPDFCFPPVVVVVVCQVCQVVVQVPDDDDDGDDDDGRPGDTDGDGDKDKDKDKDKAFAFPDDPVVVDPDCVPTHTDPVDDIDIWIKMWMAGPVGDIDIDTD